Protein AF-A0A821VT80-F1 (afdb_monomer)

Solvent-accessible surface area (backbone atoms only — not comparable to full-atom values): 11832 Å² total; per-residue (Å²): 141,87,89,86,90,89,68,70,68,65,60,53,45,55,54,51,48,53,53,52,52,54,51,51,53,51,50,51,54,52,50,51,53,48,50,54,54,46,58,72,62,64,78,70,85,84,87,88,82,88,84,89,82,83,85,84,89,86,83,91,79,89,83,83,83,90,77,84,83,72,82,78,76,76,91,80,69,84,67,64,62,78,81,56,60,47,79,46,74,45,58,56,22,12,56,86,38,77,30,77,43,71,37,56,33,42,42,80,76,16,55,41,97,79,58,28,30,44,36,29,45,32,69,85,5,19,42,42,57,32,69,56,72,70,67,84,32,21,22,28,4,52,22,37,21,20,33,57,60,79,82,50,83,53,63,82,34,73,39,81,38,33,38,22,27,18,45,95,91,37,56,60,83,41,70,47,72,30,40,36,29,18,52,77,92,50,49,33,31,38,36,40,40,34,93,40,63,35,15,24,76,26,17,73

Mean predicted aligned error: 15.88 Å

Radius of gyration: 24.6 Å; Cα contacts (8 Å, |Δi|>4): 370; chains: 1; bounding box: 58×35×86 Å

Nearest PDB structures (foldseek):
  7p6r-assembly1_A  TM=9.352E-01  e=2.468E-12  Homo sapiens
  7p6r-assembly2_B  TM=9.358E-01  e=8.554E-12  Homo sapiens
  7p6t-assembly1_A  TM=9.399E-01  e=1.031E-11  Homo sapiens
  7pfp-assembly1_C  TM=9.031E-01  e=8.528E-11  Homo sapiens
  7pfp-assembly1_A  TM=9.031E-01  e=8.528E-11  Homo sapiens

Foldseek 3Di:
DDDDDDDPPLVVQVVVLVVVVVVVVVVVVVVVVVVVVVVVVVPDDDDDDDDDDDDDDDDDDDDDDDDDPPPPPPPDDPDQLLVDFAEDEDLLLAQVNQAQALAFQQDPPQDDPVQGTWYAYDDNQATAFACFQRDARGSNFRFEWGWPDDADPDASDKDKTKTATDHPNRRRPDIDIKIWHHHPPGIIIGHGTDPGSRGDGHHD

Structure (mmCIF, N/CA/C/O backbone):
data_AF-A0A821VT80-F1
#
_entry.id   AF-A0A821VT80-F1
#
loop_
_atom_site.group_PDB
_atom_site.id
_atom_site.type_symbol
_atom_site.label_atom_id
_atom_site.label_alt_id
_atom_site.label_comp_id
_atom_site.label_asym_id
_atom_site.label_entity_id
_atom_site.label_seq_id
_atom_site.pdbx_PDB_ins_code
_atom_site.Cartn_x
_atom_site.Cartn_y
_atom_site.Cartn_z
_atom_site.occupancy
_atom_site.B_iso_or_equiv
_atom_site.auth_seq_id
_atom_site.auth_comp_id
_atom_site.auth_asym_id
_atom_site.auth_atom_id
_atom_site.pdbx_PDB_model_num
ATOM 1 N N . MET A 1 1 ? -13.346 9.755 -35.923 1.00 37.97 1 MET A N 1
ATOM 2 C CA . MET A 1 1 ? -11.882 9.930 -35.828 1.00 37.97 1 MET A CA 1
ATOM 3 C C . MET A 1 1 ? -11.593 10.625 -34.507 1.00 37.97 1 MET A C 1
ATOM 5 O O . MET A 1 1 ? -11.896 11.801 -34.390 1.00 37.97 1 MET A O 1
ATOM 9 N N . ALA A 1 2 ? -11.132 9.903 -33.487 1.00 41.16 2 ALA A N 1
ATOM 10 C CA . ALA A 1 2 ? -10.755 10.499 -32.205 1.00 41.16 2 ALA A CA 1
ATOM 11 C C . ALA A 1 2 ? -9.642 9.654 -31.579 1.00 41.16 2 ALA A C 1
ATOM 13 O O . ALA A 1 2 ? -9.908 8.573 -31.064 1.00 41.16 2 ALA A O 1
ATOM 14 N N . SER A 1 3 ? -8.397 10.123 -31.667 1.00 41.91 3 SER A N 1
ATOM 15 C CA . SER A 1 3 ? -7.277 9.546 -30.917 1.00 41.91 3 SER A CA 1
ATOM 16 C C . SER A 1 3 ? -6.076 10.495 -30.887 1.00 41.91 3 SER A C 1
ATOM 18 O O . SER A 1 3 ? -5.070 10.244 -31.541 1.00 41.91 3 SER A O 1
ATOM 20 N N . LEU A 1 4 ? -6.152 11.578 -30.120 1.00 48.09 4 LEU A N 1
ATOM 21 C CA . LEU A 1 4 ? -4.961 12.294 -29.661 1.00 48.09 4 LEU A CA 1
ATOM 22 C C . LEU A 1 4 ? -5.258 12.828 -28.261 1.00 48.09 4 LEU A C 1
ATOM 24 O O . LEU A 1 4 ? -6.169 13.636 -28.130 1.00 48.09 4 LEU A O 1
ATOM 28 N N . LEU A 1 5 ? -4.537 12.300 -27.261 1.00 49.12 5 LEU A N 1
ATOM 29 C CA . LEU A 1 5 ? -4.205 12.859 -25.931 1.00 49.12 5 LEU A CA 1
ATOM 30 C C . LEU A 1 5 ? -4.032 11.717 -24.909 1.00 49.12 5 LEU A C 1
ATOM 32 O O . LEU A 1 5 ? -4.923 11.446 -24.106 1.00 49.12 5 LEU A O 1
ATOM 36 N N . LYS A 1 6 ? -2.884 11.017 -24.931 1.00 48.06 6 LYS A N 1
ATOM 37 C CA . LYS A 1 6 ? -2.429 10.220 -23.771 1.00 48.06 6 LYS A CA 1
ATOM 38 C C . LYS A 1 6 ? -0.924 9.917 -23.795 1.00 48.06 6 LYS A C 1
ATOM 40 O O . LYS A 1 6 ? -0.528 8.755 -23.804 1.00 48.06 6 LYS A O 1
ATOM 45 N N . THR A 1 7 ? -0.070 10.944 -23.808 1.00 43.72 7 THR A N 1
ATOM 46 C CA . THR A 1 7 ? 1.397 10.751 -23.709 1.00 43.72 7 THR A CA 1
ATOM 47 C C . THR A 1 7 ? 2.138 11.699 -22.755 1.00 43.72 7 THR A C 1
ATOM 49 O O . THR A 1 7 ? 3.298 11.428 -22.454 1.00 43.72 7 THR A O 1
ATOM 52 N N . ASP A 1 8 ? 1.502 12.730 -22.188 1.00 47.53 8 ASP A N 1
ATOM 53 C CA . ASP A 1 8 ? 2.237 13.793 -21.471 1.00 47.53 8 ASP A CA 1
ATOM 54 C C . ASP A 1 8 ? 2.625 13.477 -20.009 1.00 47.53 8 ASP A C 1
ATOM 56 O O . ASP A 1 8 ? 3.623 14.000 -19.501 1.00 47.53 8 ASP A O 1
ATOM 60 N N . ASP A 1 9 ? 1.933 12.557 -19.330 1.00 53.59 9 ASP A N 1
ATOM 61 C CA . ASP A 1 9 ? 2.216 12.267 -17.911 1.00 53.59 9 ASP A CA 1
ATOM 62 C C . ASP A 1 9 ? 3.500 11.447 -17.685 1.00 53.59 9 ASP A C 1
ATOM 64 O O . ASP A 1 9 ? 4.222 11.644 -16.701 1.00 53.59 9 ASP A O 1
ATOM 68 N N . LYS A 1 10 ? 3.842 10.542 -18.612 1.00 46.16 10 LYS A N 1
ATOM 69 C CA . LYS A 1 10 ? 5.000 9.639 -18.458 1.00 46.16 10 LYS A CA 1
ATOM 70 C C . LYS A 1 10 ? 6.336 10.376 -18.583 1.00 46.16 10 LYS A C 1
ATOM 72 O O . LYS A 1 10 ? 7.256 10.130 -17.799 1.00 46.16 10 LYS A O 1
ATOM 77 N N . GLN A 1 11 ? 6.428 11.308 -19.534 1.00 41.06 11 GLN A N 1
ATOM 78 C CA . GLN A 1 11 ? 7.634 12.105 -19.780 1.00 41.06 11 GLN A CA 1
ATOM 79 C C . GLN A 1 11 ? 7.882 13.097 -18.630 1.00 41.06 11 GLN A C 1
ATOM 81 O O . GLN A 1 11 ? 9.011 13.255 -18.161 1.00 41.06 11 GLN A O 1
ATOM 86 N N . THR A 1 12 ? 6.809 13.699 -18.110 1.00 43.12 12 THR A N 1
ATOM 87 C CA . THR A 1 12 ? 6.862 14.678 -17.018 1.00 43.12 12 THR A CA 1
ATOM 88 C C . THR A 1 12 ? 7.304 14.042 -15.693 1.00 43.12 12 THR A C 1
ATOM 90 O O . THR A 1 12 ? 8.091 14.644 -14.959 1.00 43.12 12 THR A O 1
ATOM 93 N N . CYS A 1 13 ? 6.892 12.799 -15.402 1.00 49.78 13 CYS A N 1
ATOM 94 C CA . CYS A 1 13 ? 7.301 12.078 -14.188 1.00 49.78 13 CYS A CA 1
ATOM 95 C C . CYS A 1 13 ? 8.794 11.689 -14.203 1.00 49.78 13 CYS A C 1
ATOM 97 O O . CYS A 1 13 ? 9.490 11.866 -13.202 1.00 49.78 13 CYS A O 1
ATOM 99 N N . SER A 1 14 ? 9.318 11.225 -15.344 1.00 45.84 14 SER A N 1
ATOM 100 C CA . SER A 1 14 ? 10.735 10.846 -15.503 1.00 45.84 14 SER A CA 1
ATOM 101 C C . SER A 1 14 ? 11.681 12.039 -15.309 1.00 45.84 14 SER A C 1
ATOM 103 O O . SER A 1 14 ? 12.635 11.964 -14.530 1.00 45.84 14 SER A O 1
ATOM 105 N N . THR A 1 15 ? 11.384 13.174 -15.945 1.00 51.50 15 THR A N 1
ATOM 106 C CA . THR A 1 15 ? 12.222 14.378 -15.858 1.00 51.50 15 THR A CA 1
ATOM 107 C C . THR A 1 15 ? 12.154 15.015 -14.470 1.00 51.50 15 THR A C 1
ATOM 109 O O . THR A 1 15 ? 13.192 15.348 -13.899 1.00 51.50 15 THR A O 1
ATOM 112 N N . ARG A 1 16 ? 10.961 15.095 -13.858 1.00 58.47 16 ARG A N 1
ATOM 113 C CA . ARG A 1 16 ? 10.813 15.586 -12.477 1.00 58.47 16 ARG A CA 1
ATOM 114 C C . ARG A 1 16 ? 11.481 14.662 -11.461 1.00 58.47 16 ARG A C 1
ATOM 116 O O . ARG A 1 16 ? 12.115 15.158 -10.539 1.00 58.47 16 ARG A O 1
ATOM 123 N N . SER A 1 17 ? 11.411 13.340 -11.639 1.00 64.81 17 SER A N 1
ATOM 124 C CA . SER A 1 17 ? 12.082 12.394 -10.740 1.00 64.81 17 SER A CA 1
ATOM 125 C C . SER A 1 17 ? 13.599 12.550 -10.776 1.00 64.81 17 SER A C 1
ATOM 127 O O . SER A 1 17 ? 14.212 12.557 -9.717 1.00 64.81 17 SER A O 1
ATOM 129 N N . LYS A 1 18 ? 14.207 12.696 -11.961 1.00 67.44 18 LYS A N 1
ATOM 130 C CA . LYS A 1 18 ? 15.662 12.880 -12.083 1.00 67.44 18 LYS A CA 1
ATOM 131 C C . LYS A 1 18 ? 16.121 14.182 -11.426 1.00 67.44 18 LYS A C 1
ATOM 133 O O . LYS A 1 18 ? 17.067 14.158 -10.651 1.00 67.44 18 LYS A O 1
ATOM 138 N N . ILE A 1 19 ? 15.404 15.281 -11.665 1.00 73.12 19 ILE A N 1
ATOM 139 C CA . ILE A 1 19 ? 15.701 16.589 -11.063 1.00 73.12 19 ILE A CA 1
ATOM 140 C C . ILE A 1 19 ? 15.578 16.528 -9.534 1.00 73.12 19 ILE A C 1
ATOM 142 O O . ILE A 1 19 ? 16.482 16.968 -8.829 1.00 73.12 19 ILE A O 1
ATOM 146 N N . VAL A 1 20 ? 14.505 15.926 -9.010 1.00 73.75 20 VAL A N 1
ATOM 147 C CA . VAL A 1 20 ? 14.295 15.779 -7.560 1.00 73.75 20 VAL A CA 1
ATOM 148 C C . VAL A 1 20 ? 15.381 14.904 -6.930 1.00 73.75 20 VAL A C 1
ATOM 150 O O . VAL A 1 20 ? 15.917 15.268 -5.889 1.00 73.75 20 VAL A O 1
ATOM 153 N N . THR A 1 21 ? 15.772 13.798 -7.569 1.00 75.75 21 THR A N 1
ATOM 154 C CA . THR A 1 21 ? 16.858 12.943 -7.069 1.00 75.75 21 THR A CA 1
ATOM 155 C C . THR A 1 21 ? 18.201 13.678 -7.056 1.00 75.75 21 THR A C 1
ATOM 157 O O . THR A 1 21 ? 18.912 13.606 -6.057 1.00 75.75 21 THR A O 1
ATOM 160 N N . THR A 1 22 ? 18.541 14.440 -8.101 1.00 80.00 22 THR A N 1
ATOM 161 C CA . THR A 1 22 ? 19.783 15.232 -8.131 1.00 80.00 22 THR A CA 1
ATOM 162 C C . THR A 1 22 ? 19.788 16.335 -7.069 1.00 80.00 22 THR A C 1
ATOM 164 O O . THR A 1 22 ? 20.802 16.527 -6.403 1.00 80.00 22 THR A O 1
ATOM 167 N N . ILE A 1 23 ? 18.660 17.019 -6.852 1.00 85.81 23 ILE A N 1
ATOM 168 C CA . ILE A 1 23 ? 18.534 18.050 -5.811 1.00 85.81 23 ILE A CA 1
ATOM 169 C C . ILE A 1 23 ? 18.674 17.437 -4.410 1.00 85.81 23 ILE A C 1
ATOM 171 O O . ILE A 1 23 ? 19.401 17.981 -3.584 1.00 85.81 23 ILE A O 1
ATOM 175 N N . ILE A 1 24 ? 18.046 16.286 -4.144 1.00 81.75 24 ILE A N 1
ATOM 176 C CA . ILE A 1 24 ? 18.162 15.588 -2.852 1.00 81.75 24 ILE A CA 1
ATOM 177 C C . ILE A 1 24 ? 19.612 15.166 -2.584 1.00 81.75 24 ILE A C 1
ATOM 179 O O . ILE A 1 24 ? 20.108 15.379 -1.481 1.00 81.75 24 ILE A O 1
ATOM 183 N N . ILE A 1 25 ? 20.315 14.626 -3.587 1.00 83.62 25 ILE A N 1
ATOM 184 C CA . ILE A 1 25 ? 21.732 14.251 -3.458 1.00 83.62 25 ILE A CA 1
ATOM 185 C C . ILE A 1 25 ? 22.591 15.480 -3.125 1.00 83.62 25 ILE A C 1
ATOM 187 O O . ILE A 1 25 ? 23.414 15.415 -2.215 1.00 83.62 25 ILE A O 1
ATOM 191 N N . MET A 1 26 ? 22.367 16.614 -3.797 1.00 85.69 26 MET A N 1
ATOM 192 C CA . MET A 1 26 ? 23.084 17.860 -3.501 1.00 85.69 26 MET A CA 1
ATOM 193 C C . MET A 1 26 ? 22.800 18.374 -2.084 1.00 85.69 26 MET A C 1
ATOM 195 O O . MET A 1 26 ? 23.728 18.775 -1.386 1.00 85.69 26 MET A O 1
ATOM 199 N N . ILE A 1 27 ? 21.547 18.313 -1.622 1.00 88.00 27 ILE A N 1
ATOM 200 C CA . ILE A 1 27 ? 21.179 18.711 -0.255 1.00 88.00 27 ILE A CA 1
ATOM 201 C C . ILE A 1 27 ? 21.852 17.800 0.778 1.00 88.00 27 ILE A C 1
ATOM 203 O O . ILE A 1 27 ? 22.377 18.309 1.760 1.00 88.00 27 ILE A O 1
ATOM 207 N N . ILE A 1 28 ? 21.898 16.482 0.552 1.00 84.62 28 ILE A N 1
ATOM 208 C CA . ILE A 1 28 ? 22.577 15.533 1.452 1.00 84.62 28 ILE A CA 1
ATOM 209 C C . ILE A 1 28 ? 24.080 15.830 1.529 1.00 84.62 28 ILE A C 1
ATOM 211 O O . ILE A 1 28 ? 24.648 15.831 2.616 1.00 84.62 28 ILE A O 1
ATOM 215 N N . ILE A 1 29 ? 24.732 16.128 0.402 1.00 85.81 29 ILE A N 1
ATOM 216 C CA . ILE A 1 29 ? 26.160 16.484 0.388 1.00 85.81 29 ILE A CA 1
ATOM 217 C C . ILE A 1 29 ? 26.407 17.768 1.196 1.00 85.81 29 ILE A C 1
ATOM 219 O O . ILE A 1 29 ? 27.339 17.824 1.998 1.00 85.81 29 ILE A O 1
ATOM 223 N N . VAL A 1 30 ? 25.549 18.781 1.034 1.00 87.19 30 VAL A N 1
ATOM 224 C CA . VAL A 1 30 ? 25.652 20.052 1.766 1.00 87.19 30 VAL A CA 1
ATOM 225 C C . VAL A 1 30 ? 25.389 19.862 3.264 1.00 87.19 30 VAL A C 1
ATOM 227 O O . VAL A 1 30 ? 26.138 20.391 4.083 1.00 87.19 30 VAL A O 1
ATOM 230 N N . THR A 1 31 ? 24.379 19.082 3.659 1.00 86.06 31 THR A N 1
ATOM 231 C CA . THR A 1 31 ? 24.076 18.846 5.080 1.00 86.06 31 THR A CA 1
ATOM 232 C C . THR A 1 31 ? 25.138 17.994 5.761 1.00 86.06 31 THR A C 1
ATOM 234 O O . THR A 1 31 ? 25.525 18.310 6.883 1.00 86.06 31 THR A O 1
ATOM 237 N N . VAL A 1 32 ? 25.680 16.975 5.088 1.00 82.56 32 VAL A N 1
ATOM 238 C CA . VAL A 1 32 ? 26.805 16.179 5.599 1.00 82.56 32 VAL A CA 1
ATOM 239 C C . VAL A 1 32 ? 28.042 17.058 5.797 1.00 82.56 32 VAL A C 1
ATOM 241 O O . VAL A 1 32 ? 28.670 16.978 6.850 1.00 82.56 32 VAL A O 1
ATOM 244 N N . ALA A 1 33 ? 28.358 17.956 4.857 1.00 78.56 33 ALA A N 1
ATOM 245 C CA . ALA A 1 33 ? 29.467 18.902 5.005 1.00 78.56 33 ALA A CA 1
ATOM 246 C C . ALA A 1 33 ? 29.274 19.861 6.198 1.00 78.56 33 ALA A C 1
ATOM 248 O O . ALA A 1 33 ? 30.217 20.104 6.952 1.00 78.56 33 ALA A O 1
ATOM 249 N N . ILE A 1 34 ? 28.049 20.358 6.415 1.00 82.50 34 ILE A N 1
ATOM 250 C CA . ILE A 1 34 ? 27.710 21.205 7.570 1.00 82.50 34 ILE A CA 1
ATOM 251 C C . ILE A 1 34 ? 27.841 20.419 8.880 1.00 82.50 34 ILE A C 1
ATOM 253 O O . ILE A 1 34 ? 28.455 20.913 9.821 1.00 82.50 34 ILE A O 1
ATOM 257 N N . VAL A 1 35 ? 27.321 19.189 8.951 1.00 78.62 35 VAL A N 1
ATOM 258 C CA . VAL A 1 35 ? 27.411 18.341 10.153 1.00 78.62 35 VAL A CA 1
ATOM 259 C C . VAL A 1 35 ? 28.866 18.009 10.481 1.00 78.62 35 VAL A C 1
ATOM 261 O O . VAL A 1 35 ? 29.259 18.125 11.638 1.00 78.62 35 VAL A O 1
ATOM 264 N N . ILE A 1 36 ? 29.693 17.680 9.482 1.00 73.00 36 ILE A N 1
ATOM 265 C CA . ILE A 1 36 ? 31.136 17.470 9.676 1.00 73.00 36 ILE A CA 1
ATOM 266 C C . ILE A 1 36 ? 31.792 18.749 10.225 1.00 73.00 36 ILE A C 1
ATOM 268 O O . ILE A 1 36 ? 32.554 18.676 11.188 1.00 73.00 36 ILE A O 1
ATOM 272 N N . GLY A 1 37 ? 31.446 19.924 9.686 1.00 65.88 37 GLY A N 1
ATOM 273 C CA . GLY A 1 37 ? 31.918 21.216 10.199 1.00 65.88 37 GLY A CA 1
ATOM 274 C C . GLY A 1 37 ? 31.503 21.493 11.651 1.00 65.88 37 GLY A C 1
ATOM 275 O O . GLY A 1 37 ? 32.310 21.977 12.444 1.00 65.88 37 GLY A O 1
ATOM 276 N N . VAL A 1 38 ? 30.277 21.126 12.032 1.00 67.75 38 VAL A N 1
ATOM 277 C CA . VAL A 1 38 ? 29.768 21.265 13.407 1.00 67.75 38 VAL A CA 1
ATOM 278 C C . VAL A 1 38 ? 30.462 20.286 14.362 1.00 67.75 38 VAL A C 1
ATOM 280 O O . VAL A 1 38 ? 30.855 20.691 15.452 1.00 67.75 38 VAL A O 1
ATOM 283 N N . VAL A 1 39 ? 30.697 19.030 13.966 1.00 62.19 39 VAL A N 1
ATOM 284 C CA . VAL A 1 39 ? 31.383 18.023 14.804 1.00 62.19 39 VAL A CA 1
ATOM 285 C C . VAL A 1 39 ? 32.825 18.439 15.124 1.00 62.19 39 VAL A C 1
ATOM 287 O O . VAL A 1 39 ? 33.264 18.304 16.268 1.00 62.19 39 VAL A O 1
ATOM 290 N N . VAL A 1 40 ? 33.543 19.025 14.157 1.00 60.66 40 VAL A N 1
ATOM 291 C CA . VAL A 1 40 ? 34.886 19.591 14.392 1.00 60.66 40 VAL A CA 1
ATOM 292 C C . VAL A 1 40 ? 34.828 20.791 15.356 1.00 60.66 40 VAL A C 1
ATOM 294 O O . VAL A 1 40 ? 35.745 20.981 16.156 1.00 60.66 40 VAL A O 1
ATOM 297 N N . GLY A 1 41 ? 33.739 21.568 15.343 1.00 53.34 41 GLY A N 1
ATOM 298 C CA . GLY A 1 41 ? 33.534 22.728 16.221 1.00 53.34 41 GLY A CA 1
ATOM 299 C C . GLY A 1 41 ? 33.078 22.410 17.656 1.00 53.34 41 GLY A C 1
ATOM 300 O O . GLY A 1 41 ? 33.426 23.145 18.577 1.00 53.34 41 GLY A O 1
ATOM 301 N N . VAL A 1 42 ? 32.344 21.315 17.881 1.00 55.72 42 VAL A N 1
ATOM 302 C CA . VAL A 1 42 ? 31.733 20.974 19.189 1.00 55.72 42 VAL A CA 1
ATOM 303 C C . VAL A 1 42 ? 32.731 20.377 20.199 1.00 55.72 42 VAL A C 1
ATOM 305 O O . VAL A 1 42 ? 32.448 20.311 21.392 1.00 55.72 42 VAL A O 1
ATOM 308 N N . SER A 1 43 ? 33.948 20.015 19.781 1.00 51.12 43 SER A N 1
ATOM 309 C CA . SER A 1 43 ? 34.935 19.357 20.662 1.00 51.12 43 SER A CA 1
ATOM 310 C C . SER A 1 43 ? 35.565 20.264 21.736 1.00 51.12 43 SER A C 1
ATOM 312 O O . SER A 1 43 ? 36.389 19.798 22.523 1.00 51.12 43 SER A O 1
ATOM 314 N N . LYS A 1 44 ? 35.207 21.555 21.811 1.00 52.72 44 LYS A N 1
ATOM 315 C CA . LYS A 1 44 ? 35.696 22.464 22.857 1.00 52.72 44 LYS A CA 1
ATOM 316 C C . LYS A 1 44 ? 34.575 22.866 23.822 1.00 52.72 44 LYS A C 1
ATOM 318 O O . LYS A 1 44 ? 33.820 23.795 23.562 1.00 52.72 44 LYS A O 1
ATOM 323 N N . THR A 1 45 ? 34.634 22.267 25.015 1.00 47.31 45 THR A N 1
ATOM 324 C CA . THR A 1 45 ? 34.083 22.744 26.305 1.00 47.31 45 THR A CA 1
ATOM 325 C C . THR A 1 45 ? 32.619 2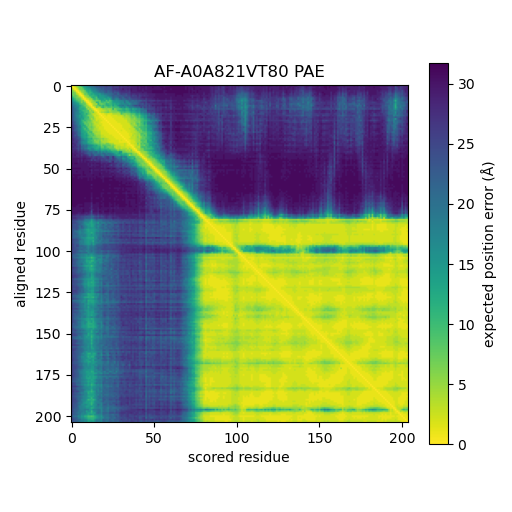2.403 26.629 1.00 47.31 45 THR A C 1
ATOM 327 O O . THR A 1 45 ? 31.712 23.168 26.325 1.00 47.31 45 THR A O 1
ATOM 330 N N . GLN A 1 46 ? 32.399 21.340 27.416 1.00 46.91 46 GLN A N 1
ATOM 331 C CA . GLN A 1 46 ? 31.381 21.364 28.477 1.00 46.91 46 GLN A CA 1
ATOM 332 C C . GLN A 1 46 ? 31.700 20.338 29.581 1.00 46.91 46 GLN A C 1
ATOM 334 O O . GLN A 1 46 ? 31.709 19.131 29.356 1.00 46.91 46 GLN A O 1
ATOM 339 N N . LYS A 1 47 ? 32.004 20.839 30.785 1.00 48.84 47 LYS A N 1
ATOM 340 C CA . LYS A 1 47 ? 32.155 20.063 32.025 1.00 48.84 47 LYS A CA 1
ATOM 341 C C . LYS A 1 47 ? 30.758 19.909 32.637 1.00 48.84 47 LYS A C 1
ATOM 343 O O . LYS A 1 47 ? 30.096 20.912 32.880 1.00 48.84 47 LYS A O 1
ATOM 348 N N . SER A 1 48 ? 30.312 18.671 32.830 1.00 37.53 48 SER A N 1
ATOM 349 C CA . SER A 1 48 ? 28.968 18.331 33.316 1.00 37.53 48 SER A CA 1
ATOM 350 C C . SER A 1 48 ? 28.823 18.598 34.823 1.00 37.53 48 SER A C 1
ATOM 352 O O . SER A 1 48 ? 29.703 18.224 35.599 1.00 37.53 48 SER A O 1
ATOM 354 N N . ILE A 1 49 ? 27.718 19.234 35.226 1.00 49.88 49 ILE A N 1
ATOM 355 C CA . ILE A 1 49 ? 27.236 19.314 36.612 1.00 49.88 49 ILE A CA 1
ATOM 356 C C . ILE A 1 49 ? 25.881 18.597 36.616 1.00 49.88 49 ILE A C 1
ATOM 358 O O . ILE A 1 49 ? 24.966 19.012 35.909 1.00 49.88 49 ILE A O 1
ATOM 362 N N . VAL A 1 50 ? 25.783 17.493 37.357 1.00 46.00 50 VAL A N 1
ATOM 363 C CA . VAL A 1 50 ? 24.552 16.716 37.558 1.00 46.00 50 VAL A CA 1
ATOM 364 C C . VAL A 1 50 ? 24.082 16.977 38.985 1.00 46.00 50 VAL A C 1
ATOM 366 O O . VAL A 1 50 ? 24.811 16.674 39.927 1.00 46.00 50 VAL A O 1
ATOM 369 N N . GLU A 1 51 ? 22.875 17.519 39.143 1.00 52.75 51 GLU A N 1
ATOM 370 C CA . GLU A 1 51 ? 22.174 17.591 40.427 1.00 52.75 51 GLU A CA 1
ATOM 371 C C . GLU A 1 51 ? 21.050 16.548 40.465 1.00 52.75 51 GLU A C 1
ATOM 373 O O . GLU A 1 51 ? 20.198 16.477 39.580 1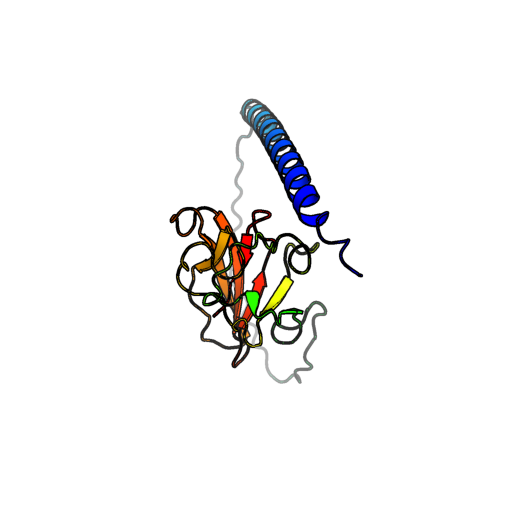.00 52.75 51 GLU A O 1
ATOM 378 N N . THR A 1 52 ? 21.076 15.724 41.511 1.00 36.50 52 THR A N 1
ATOM 379 C CA . THR A 1 52 ? 20.106 14.668 41.812 1.00 36.50 52 THR A CA 1
ATOM 380 C C . THR A 1 52 ? 18.935 15.258 42.593 1.00 36.50 52 THR A C 1
ATOM 382 O O . THR A 1 52 ? 19.139 15.783 43.685 1.00 36.50 52 THR A O 1
ATOM 385 N N . THR A 1 53 ? 17.703 15.134 42.090 1.00 39.31 53 THR A N 1
ATOM 386 C CA . THR A 1 53 ? 16.485 15.457 42.854 1.00 39.31 53 THR A CA 1
ATOM 387 C C . THR A 1 53 ? 15.669 14.198 43.143 1.00 39.31 53 THR A C 1
ATOM 389 O O . THR A 1 53 ? 15.195 13.501 42.248 1.00 39.31 53 THR A O 1
ATOM 392 N N . THR A 1 54 ? 15.544 13.906 44.435 1.00 36.78 54 THR A N 1
ATOM 393 C CA . THR A 1 54 ? 14.814 12.791 45.047 1.00 36.78 54 THR A CA 1
ATOM 394 C C . THR A 1 54 ? 13.306 13.053 45.011 1.00 36.78 54 THR A C 1
ATOM 396 O O . THR A 1 54 ? 12.858 14.108 45.455 1.00 36.78 54 THR A O 1
ATOM 399 N N . ILE A 1 55 ? 12.506 12.099 44.524 1.00 50.94 55 ILE A N 1
ATOM 400 C CA . ILE A 1 55 ? 11.036 12.175 44.583 1.00 50.94 55 ILE A CA 1
ATOM 401 C C . ILE A 1 55 ? 10.566 11.448 45.850 1.00 50.94 55 ILE A C 1
ATOM 403 O O . ILE A 1 55 ? 10.753 10.239 45.980 1.00 50.94 55 ILE A O 1
ATOM 407 N N . ASN A 1 56 ? 9.959 12.191 46.780 1.00 53.09 56 ASN A N 1
ATOM 408 C CA . ASN A 1 56 ? 9.392 11.659 48.020 1.00 53.09 56 ASN A CA 1
ATOM 409 C C . ASN A 1 56 ? 7.949 11.178 47.804 1.00 53.09 56 ASN A C 1
ATOM 411 O O . ASN A 1 56 ? 7.104 11.885 47.259 1.00 53.09 56 ASN A O 1
ATOM 415 N N . ASN A 1 57 ? 7.690 9.961 48.273 1.00 51.16 57 ASN A N 1
ATOM 416 C CA . ASN A 1 57 ? 6.412 9.265 48.267 1.00 51.16 57 ASN A CA 1
ATOM 417 C C . ASN A 1 57 ? 5.604 9.634 49.522 1.00 51.16 57 ASN A C 1
ATOM 419 O O . ASN A 1 57 ? 6.069 9.312 50.612 1.00 51.16 57 ASN A O 1
ATOM 423 N N . GLN A 1 58 ? 4.431 10.269 49.376 1.00 44.44 58 GLN A N 1
ATOM 424 C CA . GLN A 1 58 ? 3.272 10.154 50.284 1.00 44.44 58 GLN A CA 1
ATOM 425 C C . GLN A 1 58 ? 2.131 11.098 49.862 1.00 44.44 58 GLN A C 1
ATOM 427 O O . GLN A 1 58 ? 2.295 12.311 49.850 1.00 44.44 58 GLN A O 1
ATOM 432 N N . THR A 1 59 ? 0.955 10.542 49.555 1.00 37.75 59 THR A N 1
ATOM 433 C CA . THR A 1 59 ? -0.351 10.923 50.141 1.00 37.75 59 THR A CA 1
ATOM 434 C C . THR A 1 59 ? -1.446 10.025 49.556 1.00 37.75 59 THR A C 1
ATOM 436 O O . THR A 1 59 ? -1.702 10.009 48.356 1.00 37.75 59 THR A O 1
ATOM 439 N N . SER A 1 60 ? -2.090 9.233 50.414 1.00 44.94 60 SER A N 1
ATOM 440 C CA . SER A 1 60 ? -3.279 8.446 50.085 1.00 44.94 60 SER A CA 1
ATOM 441 C C . SER A 1 60 ? -4.513 9.347 50.100 1.00 44.94 60 SER A C 1
ATOM 443 O O . SER A 1 60 ? -4.850 9.889 51.152 1.00 44.94 60 SER A O 1
ATOM 445 N N . PHE A 1 61 ? -5.209 9.468 48.970 1.00 50.19 61 PHE A N 1
ATOM 446 C CA . PHE A 1 61 ? -6.524 10.106 48.894 1.00 50.19 61 PHE A CA 1
ATOM 447 C C . PHE A 1 61 ? -7.574 9.060 48.521 1.00 50.19 61 PHE A C 1
ATOM 449 O O . PHE A 1 61 ? -7.544 8.473 47.443 1.00 50.19 61 PHE A O 1
ATOM 456 N N . SER A 1 62 ? -8.507 8.824 49.438 1.00 45.09 62 SER A N 1
ATOM 457 C CA . SER A 1 62 ? -9.728 8.058 49.210 1.00 45.09 62 SER A CA 1
ATOM 458 C C . SER A 1 62 ? -10.753 8.958 48.519 1.00 45.09 62 SER A C 1
ATOM 460 O O . SER A 1 62 ? -11.251 9.900 49.136 1.00 45.09 62 SER A O 1
ATOM 462 N N . VAL A 1 63 ? -11.073 8.691 47.254 1.00 48.12 63 VAL A N 1
ATOM 463 C CA . VAL A 1 63 ? -12.137 9.409 46.539 1.00 48.12 63 VAL A CA 1
ATOM 464 C C . VAL A 1 63 ? -13.365 8.509 46.454 1.00 48.12 63 VAL A C 1
ATOM 466 O O . VAL A 1 63 ? -13.335 7.469 45.799 1.00 48.12 63 VAL A O 1
ATOM 469 N N . SER A 1 64 ? -14.442 8.918 47.124 1.00 49.03 64 SER A N 1
ATOM 470 C CA . SER A 1 64 ? -15.746 8.258 47.063 1.00 49.03 64 SER A CA 1
ATOM 471 C C . SER A 1 64 ? -16.674 8.945 46.056 1.00 49.03 64 SER A C 1
ATOM 473 O O . SER A 1 64 ? -16.937 10.139 46.149 1.00 49.03 64 SER A O 1
ATOM 475 N N . THR A 1 65 ? -17.218 8.105 45.170 1.00 46.78 65 THR A N 1
ATOM 476 C CA . THR A 1 65 ? -18.557 8.129 44.542 1.00 46.78 65 THR A CA 1
ATOM 477 C C . THR A 1 65 ? -18.972 9.210 43.524 1.00 46.78 65 THR A C 1
ATOM 479 O O . THR A 1 65 ? -19.127 10.386 43.831 1.00 46.78 65 THR A O 1
ATOM 482 N N . THR A 1 66 ? -19.353 8.671 42.351 1.00 50.00 66 THR A N 1
ATOM 483 C CA . THR A 1 66 ? -20.401 9.070 41.380 1.00 50.00 66 THR A CA 1
ATOM 484 C C . THR A 1 66 ? -20.276 10.393 40.626 1.00 50.00 66 THR A C 1
ATOM 486 O O . THR A 1 66 ? -20.761 11.430 41.067 1.00 50.00 66 THR A O 1
ATOM 489 N N . THR A 1 67 ? -19.805 10.302 39.378 1.00 43.78 67 THR A N 1
ATOM 490 C CA . THR A 1 67 ? -20.065 11.290 38.323 1.00 43.78 67 THR A CA 1
ATOM 491 C C . THR A 1 67 ? -20.533 10.593 37.043 1.00 43.78 67 THR A C 1
ATOM 493 O O . THR A 1 67 ? -19.967 9.592 36.604 1.00 43.78 67 THR A O 1
ATOM 496 N N . LEU A 1 68 ? -21.617 11.115 36.462 1.00 52.41 68 LEU A N 1
ATOM 497 C CA . LEU A 1 68 ? -22.098 10.773 35.125 1.00 52.41 68 LEU A CA 1
ATOM 498 C C . LEU A 1 68 ? -20.975 11.050 34.119 1.00 52.41 68 LEU A C 1
ATOM 500 O O . LEU A 1 68 ? -20.507 12.183 34.009 1.00 52.41 68 LEU A O 1
ATOM 504 N N . VAL A 1 69 ? -20.547 10.028 33.380 1.00 52.16 69 VAL A N 1
ATOM 505 C CA . VAL A 1 69 ? -19.594 10.185 32.276 1.00 52.16 69 VAL A CA 1
ATOM 506 C C . VAL A 1 69 ? -20.288 10.861 31.095 1.00 52.16 69 VAL A C 1
ATOM 508 O O . VAL A 1 69 ? -20.764 10.214 30.169 1.00 52.16 69 VAL A O 1
ATOM 511 N N . SER A 1 70 ? -20.337 12.191 31.105 1.00 54.22 70 SER A N 1
ATOM 512 C CA . SER A 1 70 ? -20.414 12.949 29.861 1.00 54.22 70 SER A CA 1
ATOM 513 C C . SER A 1 70 ? -19.077 12.768 29.145 1.00 54.22 70 SER A C 1
ATOM 515 O O . SER A 1 70 ? -18.041 13.206 29.647 1.00 54.22 70 SER A O 1
ATOM 517 N N . SER A 1 71 ? -19.083 12.077 28.006 1.00 59.50 71 SER A N 1
ATOM 518 C CA . SER A 1 71 ? -17.903 11.887 27.166 1.00 59.50 71 SER A CA 1
ATOM 519 C C . SER A 1 71 ? -17.346 13.246 26.743 1.00 59.50 71 SER A C 1
ATOM 521 O O . SER A 1 71 ? -17.895 13.904 25.859 1.00 59.50 71 SER A O 1
ATOM 523 N N . ILE A 1 72 ? -16.258 13.670 27.382 1.00 49.44 72 ILE A N 1
ATOM 524 C CA . ILE A 1 72 ? -15.471 14.824 26.958 1.00 49.44 72 ILE A CA 1
ATOM 525 C C . ILE A 1 72 ? -14.836 14.442 25.619 1.00 49.44 72 ILE A C 1
ATOM 527 O O . ILE A 1 72 ? -13.848 13.711 25.570 1.00 49.44 72 ILE A O 1
ATOM 531 N N . SER A 1 73 ? -15.424 14.899 24.514 1.00 57.34 73 SER A N 1
ATOM 532 C CA . SER A 1 73 ? -14.775 14.844 23.210 1.00 57.34 73 SER A CA 1
ATOM 533 C C . SER A 1 73 ? -13.658 15.881 23.207 1.00 57.34 73 SER A C 1
ATOM 535 O O . SER A 1 73 ? -13.890 17.062 22.940 1.00 57.34 73 SER A O 1
ATOM 537 N N . ILE A 1 74 ? -12.441 15.443 23.527 1.00 53.69 74 ILE A N 1
ATOM 538 C CA . ILE A 1 74 ? -11.238 16.209 23.213 1.00 53.69 74 ILE A CA 1
ATOM 539 C C . ILE A 1 74 ? -11.226 16.340 21.688 1.00 53.69 74 ILE A C 1
ATOM 541 O O . ILE A 1 74 ? -11.041 15.361 20.963 1.00 53.69 74 ILE A O 1
ATOM 545 N N . GLY A 1 75 ? -11.523 17.545 21.206 1.00 57.66 75 GLY A N 1
ATOM 546 C CA . GLY A 1 75 ? -11.519 17.879 19.793 1.00 57.66 75 GLY A CA 1
ATOM 547 C C . GLY A 1 75 ? -10.109 17.781 19.230 1.00 57.66 75 GLY A C 1
ATOM 548 O O . GLY A 1 75 ? -9.368 18.753 19.276 1.00 57.66 75 GLY A O 1
ATOM 549 N N . ASN A 1 76 ? -9.758 16.600 18.725 1.00 56.62 76 ASN A N 1
ATOM 550 C CA . ASN A 1 76 ? -8.910 16.390 17.554 1.00 56.62 76 ASN A CA 1
ATOM 551 C C . ASN A 1 76 ? -8.964 14.902 17.167 1.00 56.62 76 ASN A C 1
ATOM 553 O O . ASN A 1 76 ? -8.079 14.125 17.514 1.00 56.62 76 ASN A O 1
ATOM 557 N N . GLN A 1 77 ? -10.042 14.473 16.516 1.00 43.91 77 GLN A N 1
ATOM 558 C CA . GLN A 1 77 ? -10.142 13.113 15.992 1.00 43.91 77 GLN A CA 1
ATOM 559 C C . GLN A 1 77 ? -10.622 13.201 14.550 1.00 43.91 77 GLN A C 1
ATOM 561 O O . GLN A 1 77 ? -11.819 13.301 14.281 1.00 43.91 77 GLN A O 1
ATOM 566 N N . SER A 1 78 ? -9.683 13.137 13.603 1.00 54.56 78 SER A N 1
ATOM 567 C CA . SER A 1 78 ? -10.003 12.475 12.343 1.00 54.56 78 SER A CA 1
ATOM 568 C C . SER A 1 78 ? -10.524 11.096 12.740 1.00 54.56 78 SER A C 1
ATOM 570 O O . SER A 1 78 ? -9.782 10.342 13.371 1.00 54.56 78 SER A O 1
ATOM 572 N N . GLY A 1 79 ? -11.803 10.808 12.490 1.00 58.41 79 GLY A N 1
ATOM 573 C CA . GLY A 1 79 ? -12.399 9.520 12.852 1.00 58.41 79 GLY A CA 1
ATOM 574 C C . GLY A 1 79 ? -11.538 8.340 12.375 1.00 58.41 79 GLY A C 1
ATOM 575 O O . GLY A 1 79 ? -10.698 8.518 11.487 1.00 58.41 79 GLY A O 1
ATOM 576 N N . PRO A 1 80 ? -11.711 7.137 12.955 1.00 72.06 80 PRO A N 1
ATOM 577 C CA . PRO A 1 80 ? -10.896 5.985 12.589 1.00 72.06 80 PRO A CA 1
ATOM 578 C C . PRO A 1 80 ? -10.925 5.804 11.065 1.00 72.06 80 PRO A C 1
ATOM 580 O O . PRO A 1 80 ? -11.981 5.980 10.454 1.00 72.06 80 PRO A O 1
ATOM 583 N N . PRO A 1 81 ? -9.809 5.427 10.422 1.00 82.56 81 PRO A N 1
ATOM 584 C CA . PRO A 1 81 ? -9.727 5.323 8.966 1.00 82.56 81 PRO A CA 1
ATOM 585 C C . PRO A 1 81 ? -10.688 4.288 8.367 1.00 82.56 81 PRO A C 1
ATOM 587 O O . PRO A 1 81 ? -10.756 4.160 7.157 1.00 82.56 81 PRO A O 1
ATOM 590 N N . CYS A 1 82 ? -11.468 3.577 9.184 1.00 94.31 82 CYS A N 1
ATOM 591 C CA . CYS A 1 82 ? -12.598 2.752 8.771 1.00 94.31 82 CYS A CA 1
ATOM 592 C C . CYS A 1 82 ? -13.866 3.530 8.386 1.00 94.31 82 CYS A C 1
ATOM 594 O O . CYS A 1 82 ? -14.775 2.928 7.819 1.00 94.31 82 CYS A O 1
ATOM 596 N N . SER A 1 83 ? -13.953 4.832 8.676 1.00 91.62 83 SER A N 1
ATOM 597 C CA . SER A 1 83 ? -15.096 5.684 8.308 1.00 91.62 83 SER A CA 1
ATOM 598 C C . SER A 1 83 ? -14.749 6.806 7.326 1.00 91.62 83 SER A C 1
ATOM 600 O O . SER A 1 83 ? -15.658 7.416 6.768 1.00 91.62 83 SER A O 1
ATOM 602 N N . SER A 1 84 ? -13.461 7.063 7.076 1.00 92.75 84 SER A N 1
ATOM 603 C CA . SER A 1 84 ? -12.997 8.078 6.125 1.00 92.75 84 SER A CA 1
ATOM 604 C C . SER A 1 84 ? -11.771 7.583 5.357 1.00 92.75 84 SER A C 1
ATOM 606 O O . SER A 1 84 ? -10.670 7.497 5.901 1.00 92.75 84 SER A O 1
ATOM 608 N N . TYR A 1 85 ? -11.977 7.222 4.090 1.00 95.56 85 TYR A N 1
ATOM 609 C CA . TYR A 1 85 ? -10.951 6.711 3.181 1.00 95.56 85 TYR A CA 1
ATOM 610 C C . TYR A 1 85 ? -11.330 6.980 1.723 1.00 95.56 85 TYR A C 1
ATOM 612 O O . TYR A 1 85 ? -12.498 7.165 1.387 1.00 95.56 85 TYR A O 1
ATOM 620 N N . THR A 1 86 ? -10.335 6.958 0.842 1.00 97.19 86 THR A N 1
ATOM 621 C CA . THR A 1 86 ? -10.532 6.982 -0.610 1.00 97.19 86 THR A CA 1
ATOM 622 C C . THR A 1 86 ? -10.682 5.557 -1.132 1.00 97.19 86 THR A C 1
ATOM 624 O O . THR A 1 86 ? -9.904 4.670 -0.778 1.00 97.19 86 THR A O 1
ATOM 627 N N . THR A 1 87 ? -11.675 5.317 -1.981 1.00 98.00 87 THR A N 1
ATOM 628 C CA . THR A 1 87 ? -11.849 4.028 -2.655 1.00 98.00 87 THR A CA 1
ATOM 629 C C . THR A 1 87 ? -11.087 3.994 -3.973 1.00 98.00 87 THR A C 1
ATOM 631 O O . THR A 1 87 ? -11.032 4.978 -4.708 1.00 98.00 87 THR A O 1
ATOM 634 N N . ILE A 1 88 ? -10.512 2.837 -4.288 1.00 98.25 88 ILE A N 1
ATOM 635 C CA . ILE A 1 88 ? -9.952 2.552 -5.605 1.00 98.25 88 ILE A CA 1
ATOM 636 C C . ILE A 1 88 ? -10.604 1.275 -6.130 1.00 98.25 88 ILE A C 1
ATOM 638 O O . ILE A 1 88 ? -10.365 0.192 -5.599 1.00 98.25 88 ILE A O 1
ATOM 642 N N . ASP A 1 89 ? -11.401 1.428 -7.184 1.00 97.81 89 ASP A N 1
ATOM 643 C CA . ASP A 1 89 ? -11.962 0.340 -7.986 1.00 97.81 89 ASP A CA 1
ATOM 644 C C . ASP A 1 89 ? -11.269 0.343 -9.351 1.00 97.81 89 ASP A C 1
ATOM 646 O O . ASP A 1 89 ? -11.665 1.058 -10.272 1.00 97.81 89 ASP A O 1
ATOM 650 N N . ASP A 1 90 ? -10.145 -0.365 -9.446 1.00 95.75 90 ASP A N 1
ATOM 651 C CA . ASP A 1 90 ? -9.378 -0.467 -10.685 1.00 95.75 90 ASP A CA 1
ATOM 652 C C . ASP A 1 90 ? -9.026 -1.935 -10.968 1.00 95.75 90 ASP A C 1
ATOM 654 O O . ASP A 1 90 ? -8.087 -2.471 -10.362 1.00 95.75 90 ASP A O 1
ATOM 658 N N . PRO A 1 91 ? -9.733 -2.584 -11.914 1.00 95.44 91 PRO A N 1
ATOM 659 C CA . PRO A 1 91 ? -9.490 -3.971 -12.303 1.00 95.44 91 PRO A CA 1
ATOM 660 C C . PRO A 1 91 ? -8.043 -4.263 -12.711 1.00 95.44 91 PRO A C 1
ATOM 662 O O . PRO A 1 91 ? -7.559 -5.381 -12.535 1.00 95.44 91 PRO A O 1
ATOM 665 N N . SER A 1 92 ? -7.318 -3.264 -13.225 1.00 94.00 92 SER A N 1
ATOM 666 C CA . SER A 1 92 ? -5.943 -3.440 -13.684 1.00 94.00 92 SER A CA 1
ATOM 667 C C . SER A 1 92 ? -4.956 -3.670 -12.536 1.00 94.00 92 SER A C 1
ATOM 669 O O . SER A 1 92 ? -3.811 -4.018 -12.813 1.00 94.00 92 SER A O 1
ATOM 671 N N . ARG A 1 93 ? -5.348 -3.440 -11.275 1.00 95.62 93 ARG A N 1
ATOM 672 C CA . ARG A 1 93 ? -4.488 -3.646 -10.097 1.00 95.62 93 ARG A CA 1
ATOM 673 C C . ARG A 1 93 ? -4.365 -5.111 -9.688 1.00 95.62 93 ARG A C 1
ATOM 675 O O . ARG A 1 93 ? -3.469 -5.442 -8.912 1.00 95.62 93 ARG A O 1
ATOM 682 N N . ASN A 1 94 ? -5.200 -5.988 -10.236 1.00 96.62 94 ASN A N 1
ATOM 683 C CA . ASN A 1 94 ? -5.161 -7.403 -9.903 1.00 96.62 94 ASN A CA 1
ATOM 684 C C . ASN A 1 94 ? -3.846 -8.041 -10.374 1.00 96.62 94 ASN A C 1
ATOM 686 O O . ASN A 1 94 ? -3.437 -7.865 -11.525 1.00 96.62 94 ASN A O 1
ATOM 690 N N . ILE A 1 95 ? -3.187 -8.826 -9.520 1.00 95.94 95 ILE A N 1
ATOM 691 C CA . ILE A 1 95 ? -1.950 -9.529 -9.896 1.00 95.94 95 ILE A CA 1
ATOM 692 C C . ILE A 1 95 ? -2.143 -10.569 -11.012 1.00 95.94 95 ILE A C 1
ATOM 694 O O . ILE A 1 95 ? -1.174 -10.937 -11.673 1.00 95.94 95 ILE A O 1
ATOM 698 N N . ALA A 1 96 ? -3.368 -11.038 -11.258 1.00 94.50 96 ALA A N 1
ATOM 699 C CA . ALA A 1 96 ? -3.681 -11.910 -12.385 1.00 94.50 96 ALA A CA 1
ATOM 700 C C . ALA A 1 96 ? -3.553 -11.174 -13.728 1.00 94.50 96 ALA A C 1
ATOM 702 O O . ALA A 1 96 ? -3.251 -11.800 -14.745 1.00 94.50 96 ALA A O 1
ATOM 703 N N . GLN A 1 97 ? -3.706 -9.845 -13.737 1.00 90.31 97 GLN A N 1
ATOM 704 C CA . GLN A 1 97 ? -3.549 -9.032 -14.937 1.00 90.31 97 GLN A CA 1
ATOM 705 C C . GLN A 1 97 ? -2.068 -8.932 -15.305 1.00 90.31 97 GLN A C 1
ATOM 707 O O . GLN A 1 97 ? -1.280 -8.230 -14.665 1.00 90.31 97 GLN A O 1
ATOM 712 N N . SER A 1 98 ? -1.679 -9.646 -16.358 1.00 82.94 98 SER A N 1
ATOM 713 C CA . SER A 1 98 ? -0.365 -9.519 -16.982 1.00 82.94 98 SER A CA 1
ATOM 714 C C . SER A 1 98 ? -0.380 -8.349 -17.955 1.00 82.94 98 SER A C 1
ATOM 716 O O . SER A 1 98 ? -0.909 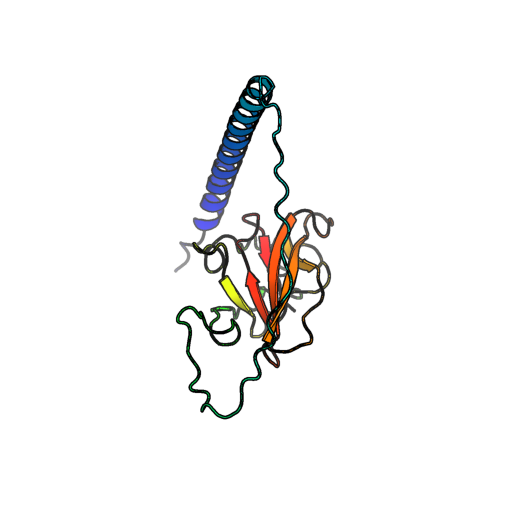-8.452 -19.062 1.00 82.94 98 SER A O 1
ATOM 718 N N . SER A 1 99 ? 0.200 -7.227 -17.548 1.00 73.56 99 SER A N 1
ATOM 719 C CA . SER A 1 99 ? 0.408 -6.098 -18.444 1.00 73.56 99 SER A CA 1
ATOM 720 C C . SER A 1 99 ? 1.626 -5.291 -18.011 1.00 73.56 99 SER A C 1
ATOM 722 O O . SER A 1 99 ? 1.785 -4.951 -16.842 1.00 73.56 99 SER A O 1
ATOM 724 N N . LEU A 1 100 ? 2.492 -4.963 -18.971 1.00 66.50 100 LEU A N 1
ATOM 725 C CA . LEU A 1 100 ? 3.666 -4.107 -18.762 1.00 66.50 100 LEU A CA 1
ATOM 726 C C . LEU A 1 100 ? 3.341 -2.634 -19.027 1.00 66.50 100 LEU A C 1
ATOM 728 O O . LEU A 1 100 ? 4.168 -1.872 -19.533 1.00 66.50 100 LEU A O 1
ATOM 732 N N . TYR A 1 101 ? 2.124 -2.204 -18.697 1.00 68.75 101 TYR A N 1
ATOM 733 C CA . TYR A 1 101 ? 1.856 -0.777 -18.656 1.00 68.75 101 TYR A CA 1
ATOM 734 C C . TYR A 1 101 ? 2.729 -0.180 -17.544 1.00 68.75 101 TYR A C 1
ATOM 736 O O . TYR A 1 101 ? 2.782 -0.694 -16.440 1.00 68.75 101 TYR A O 1
ATOM 744 N N . ALA A 1 102 ? 3.485 0.878 -17.827 1.00 77.19 102 ALA A N 1
ATOM 745 C CA . ALA A 1 102 ? 4.199 1.619 -16.788 1.00 77.19 102 ALA A CA 1
ATOM 746 C C . ALA A 1 102 ? 3.220 2.589 -16.099 1.00 77.19 102 ALA A C 1
ATOM 748 O O . ALA A 1 102 ? 3.306 3.799 -16.314 1.00 77.19 102 ALA A O 1
ATOM 749 N N . LEU A 1 103 ? 2.212 2.052 -15.395 1.00 89.44 103 LEU A N 1
ATOM 750 C CA . LEU A 1 103 ? 1.310 2.851 -14.557 1.00 89.44 103 LEU A CA 1
ATOM 751 C C . LEU A 1 103 ? 1.991 3.160 -13.218 1.00 89.44 103 LEU A C 1
ATOM 753 O O . LEU A 1 103 ? 2.996 2.546 -12.854 1.00 89.44 103 LEU A O 1
ATOM 757 N N . CYS A 1 104 ? 1.470 4.172 -12.525 1.00 90.25 104 CYS A N 1
ATOM 758 C CA . CYS A 1 104 ? 2.198 4.875 -11.479 1.00 90.25 104 CYS A CA 1
ATOM 759 C C . CYS A 1 104 ? 1.293 5.290 -10.318 1.00 90.25 104 CYS A C 1
ATOM 761 O O . CYS A 1 104 ? 0.329 6.019 -10.533 1.00 90.25 104 CYS A O 1
ATOM 763 N N . ASP A 1 105 ? 1.688 4.941 -9.093 1.00 95.75 105 ASP A N 1
ATOM 764 C CA . ASP A 1 105 ? 1.062 5.403 -7.847 1.00 95.75 105 ASP A CA 1
ATOM 765 C C . ASP A 1 105 ? 1.904 6.480 -7.132 1.00 95.75 105 ASP A C 1
ATOM 767 O O . ASP A 1 105 ? 1.937 6.565 -5.908 1.00 95.75 105 ASP A O 1
ATOM 771 N N . ARG A 1 106 ? 2.631 7.316 -7.882 1.00 93.38 106 ARG A N 1
ATOM 772 C CA . ARG A 1 106 ? 3.401 8.449 -7.325 1.00 93.38 106 ARG A CA 1
ATOM 773 C C . ARG A 1 106 ? 2.591 9.748 -7.243 1.00 93.38 106 ARG A C 1
ATOM 775 O O . ARG A 1 106 ? 3.019 10.704 -6.604 1.00 93.38 106 ARG A O 1
ATOM 782 N N . GLY A 1 107 ? 1.467 9.812 -7.950 1.00 92.50 107 GLY A N 1
ATOM 783 C CA . GLY A 1 107 ? 0.577 10.971 -7.992 1.00 92.50 107 GLY A CA 1
ATOM 784 C C . GLY A 1 107 ? -0.581 10.866 -7.002 1.00 92.50 107 GLY A C 1
ATOM 785 O O . GLY A 1 107 ? -0.531 10.120 -6.028 1.00 92.50 107 GLY A O 1
ATOM 786 N N . SER A 1 108 ? -1.645 11.619 -7.275 1.00 92.44 108 SER A N 1
ATOM 787 C CA . SER A 1 108 ? -2.930 11.461 -6.587 1.00 92.44 108 SER A CA 1
ATOM 788 C C . SER A 1 108 ? -3.487 10.033 -6.781 1.00 92.44 108 SER A C 1
ATOM 790 O O . SER A 1 108 ? -3.302 9.472 -7.864 1.00 92.44 108 SER A O 1
ATOM 792 N N . PRO A 1 109 ? -4.150 9.426 -5.776 1.00 95.88 109 PRO A N 1
ATOM 793 C CA . PRO A 1 109 ? -4.459 9.978 -4.450 1.00 95.88 109 PRO A CA 1
ATOM 794 C C . PRO A 1 109 ? -3.330 9.825 -3.418 1.00 95.88 109 PRO A C 1
ATOM 796 O O . PRO A 1 109 ? -3.498 10.226 -2.273 1.00 95.88 109 PRO A O 1
ATOM 799 N N . PHE A 1 110 ? -2.188 9.245 -3.779 1.00 97.00 110 PHE A N 1
ATOM 800 C CA . PHE A 1 110 ? -1.125 8.882 -2.834 1.00 97.00 110 PHE A CA 1
ATOM 801 C C . PHE A 1 110 ? -0.245 10.069 -2.415 1.00 97.00 110 PHE A C 1
ATOM 803 O O . PHE A 1 110 ? 0.275 10.102 -1.305 1.00 97.00 110 PHE A O 1
ATOM 810 N N . ASN A 1 111 ? -0.077 11.062 -3.290 1.00 95.62 111 ASN A N 1
ATOM 811 C CA . ASN A 1 111 ? 0.728 12.254 -3.025 1.00 95.62 111 ASN A CA 1
ATOM 812 C C . ASN A 1 111 ? -0.107 13.381 -2.418 1.00 95.62 111 ASN A C 1
ATOM 814 O O . ASN A 1 111 ? -0.685 14.196 -3.137 1.00 95.62 111 ASN A O 1
ATOM 818 N N . THR A 1 112 ? -0.161 13.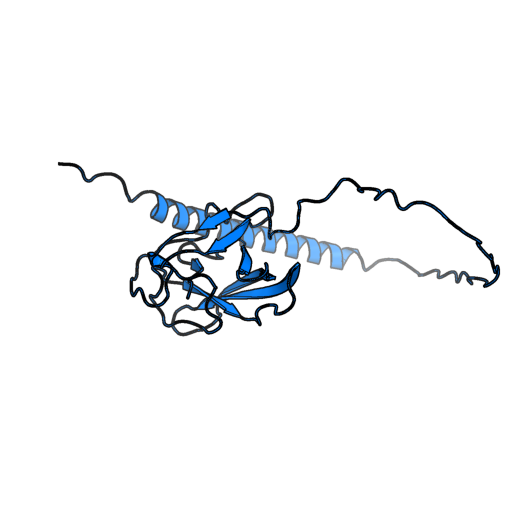405 -1.087 1.00 95.06 112 THR A N 1
ATOM 819 C CA . THR A 1 112 ? -0.831 14.441 -0.292 1.00 95.06 112 THR A CA 1
ATOM 820 C C . THR A 1 112 ? 0.158 15.132 0.650 1.00 95.06 112 THR A C 1
ATOM 822 O O . THR A 1 112 ? 1.245 14.619 0.919 1.00 95.06 112 THR A O 1
ATOM 825 N N . SER A 1 113 ? -0.238 16.274 1.220 1.00 94.88 113 SER A N 1
ATOM 826 C CA . SER A 1 113 ? 0.543 16.983 2.248 1.00 94.88 113 SER A CA 1
ATOM 827 C C . SER A 1 113 ? 0.771 16.167 3.523 1.00 94.88 113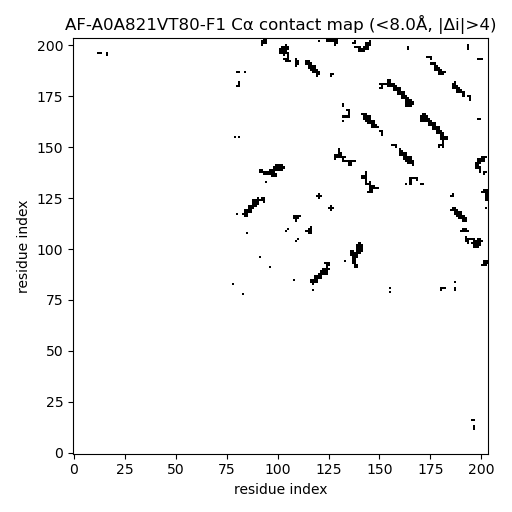 SER A C 1
ATOM 829 O O . SER A 1 113 ? 1.691 16.464 4.277 1.00 94.88 113 SER A O 1
ATOM 831 N N . ASN A 1 114 ? -0.041 15.132 3.755 1.00 92.31 114 ASN A N 1
ATOM 832 C CA . ASN A 1 114 ? 0.067 14.247 4.914 1.00 92.31 114 ASN A CA 1
ATOM 833 C C . ASN A 1 114 ? 1.025 13.070 4.660 1.00 92.31 114 ASN A C 1
ATOM 835 O O . ASN A 1 114 ? 1.129 12.173 5.491 1.00 92.31 114 ASN A O 1
ATOM 839 N N . GLY A 1 115 ? 1.702 13.044 3.505 1.00 94.25 115 GLY A N 1
ATOM 840 C CA . GLY A 1 115 ? 2.644 11.990 3.131 1.00 94.25 115 GLY A CA 1
ATOM 841 C C . GLY A 1 115 ? 1.991 10.702 2.624 1.00 94.25 115 GLY A C 1
ATOM 842 O O . GLY A 1 115 ? 2.701 9.729 2.395 1.00 94.25 115 GLY A O 1
ATOM 843 N N . GLY A 1 116 ? 0.668 10.683 2.441 1.00 96.31 116 GLY A N 1
ATOM 844 C CA . GLY A 1 116 ? -0.092 9.514 1.999 1.00 96.31 116 GLY A CA 1
ATOM 845 C C . GLY A 1 116 ? -1.603 9.701 2.119 1.00 96.31 116 GLY A C 1
ATOM 846 O O . GLY A 1 116 ? -2.084 10.747 2.562 1.00 96.31 116 GLY A O 1
ATOM 847 N N . SER A 1 117 ? -2.353 8.670 1.742 1.00 97.00 117 SER A N 1
ATOM 848 C CA . SER A 1 117 ? -3.813 8.626 1.878 1.00 97.00 117 SER A CA 1
ATOM 849 C C . SER A 1 117 ? -4.278 7.305 2.467 1.00 97.00 117 SER A C 1
ATOM 851 O O . SER A 1 117 ? -3.673 6.265 2.217 1.00 97.00 117 SER A O 1
ATOM 853 N N . TRP A 1 118 ? -5.390 7.338 3.203 1.00 97.62 118 TRP A N 1
ATOM 854 C CA . TRP A 1 118 ? -6.126 6.133 3.580 1.00 97.62 118 TRP A CA 1
ATOM 855 C C . TRP A 1 118 ? -6.916 5.617 2.378 1.00 97.62 118 TRP A C 1
ATOM 857 O O . TRP A 1 118 ? -7.759 6.328 1.830 1.00 97.62 118 TRP A O 1
ATOM 867 N N . ILE A 1 119 ? -6.622 4.391 1.959 1.00 98.31 119 ILE A N 1
ATOM 868 C CA . ILE A 1 119 ? -7.095 3.778 0.722 1.00 98.31 119 ILE A CA 1
ATOM 869 C C . ILE A 1 119 ? -7.779 2.453 1.029 1.00 98.31 119 ILE A C 1
ATOM 871 O O . ILE A 1 119 ? -7.227 1.606 1.731 1.00 98.31 119 ILE A O 1
ATOM 875 N N . ARG A 1 120 ? -8.957 2.247 0.441 1.00 98.25 120 ARG A N 1
ATOM 876 C CA . ARG A 1 120 ? -9.637 0.953 0.379 1.00 98.25 120 ARG A CA 1
ATOM 877 C C . ARG A 1 120 ? -9.684 0.484 -1.070 1.00 98.25 120 ARG A C 1
ATOM 879 O O . ARG A 1 120 ? -10.268 1.158 -1.918 1.00 98.25 120 ARG A O 1
ATOM 886 N N . PHE A 1 121 ? -9.121 -0.686 -1.339 1.00 98.62 121 PHE A N 1
ATOM 887 C CA . PHE A 1 121 ? -9.275 -1.341 -2.634 1.00 98.62 121 PHE A CA 1
ATOM 888 C C . PHE A 1 121 ? -10.584 -2.130 -2.675 1.00 98.62 121 PHE A C 1
ATOM 890 O O . PHE A 1 121 ? -10.967 -2.763 -1.687 1.00 98.62 121 PHE A O 1
ATOM 897 N N . ILE A 1 122 ? -11.290 -2.054 -3.800 1.00 98.44 122 ILE A N 1
ATOM 898 C CA . ILE A 1 122 ? -12.564 -2.741 -4.022 1.00 98.44 122 ILE A CA 1
ATOM 899 C C . ILE A 1 122 ? -12.631 -3.315 -5.444 1.00 98.44 122 ILE A C 1
ATOM 901 O O . ILE A 1 122 ? -11.795 -3.013 -6.294 1.00 98.44 122 ILE A O 1
ATOM 905 N N . GLY A 1 123 ? -13.661 -4.123 -5.696 1.00 97.56 123 GLY A N 1
ATOM 906 C CA . GLY A 1 123 ? -13.990 -4.605 -7.035 1.00 97.56 123 GLY A CA 1
ATOM 907 C C . GLY A 1 123 ? -13.090 -5.737 -7.532 1.00 97.56 123 GLY A C 1
ATOM 908 O O . GLY A 1 123 ? -12.425 -6.433 -6.764 1.00 97.56 123 GLY A O 1
ATOM 909 N N . THR A 1 124 ? -13.095 -5.949 -8.849 1.00 96.88 124 THR A N 1
ATOM 910 C CA . THR A 1 124 ? -12.390 -7.073 -9.505 1.00 96.88 124 THR A CA 1
ATOM 911 C C . THR A 1 124 ? -10.872 -6.889 -9.558 1.00 96.88 124 THR A C 1
ATOM 913 O O . THR A 1 124 ? -10.133 -7.841 -9.818 1.00 96.88 124 THR A O 1
ATOM 916 N N . GLY A 1 125 ? -10.392 -5.681 -9.248 1.00 95.38 125 GLY A N 1
ATOM 917 C CA . GLY A 1 125 ? -8.975 -5.393 -9.051 1.00 95.38 125 GLY A CA 1
ATOM 918 C C . GLY A 1 125 ? -8.370 -6.169 -7.885 1.00 95.38 125 GLY A C 1
ATOM 919 O O . GLY A 1 125 ? -7.165 -6.386 -7.872 1.00 95.38 125 G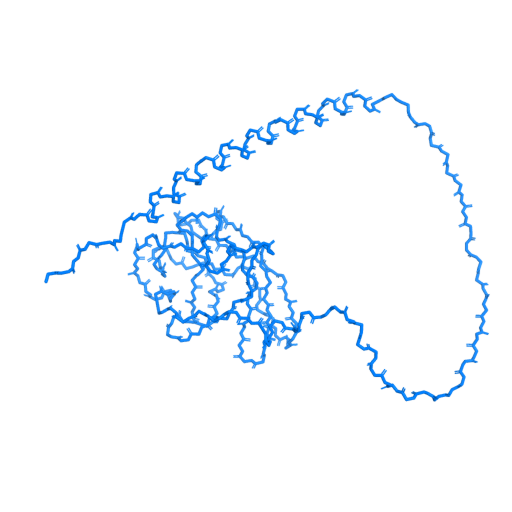LY A O 1
ATOM 920 N N . GLY A 1 126 ? -9.185 -6.632 -6.940 1.00 98.12 126 GLY A N 1
ATOM 921 C CA . GLY A 1 126 ? -8.730 -7.180 -5.669 1.00 98.12 126 GLY A CA 1
ATOM 922 C C . GLY A 1 126 ? -8.975 -6.190 -4.535 1.00 98.12 126 GLY A C 1
ATOM 923 O O . GLY A 1 126 ? -9.227 -5.005 -4.753 1.00 98.12 126 GLY A O 1
ATOM 924 N N . THR A 1 127 ? -8.932 -6.688 -3.307 1.00 98.44 127 THR A N 1
ATOM 925 C CA . THR A 1 127 ? -9.367 -5.935 -2.116 1.00 98.44 127 THR A CA 1
ATOM 926 C C . THR A 1 127 ? -8.268 -5.762 -1.079 1.00 98.44 127 THR A C 1
ATOM 928 O O . THR A 1 127 ? -8.382 -4.917 -0.189 1.00 98.44 127 THR A O 1
ATOM 931 N N . ILE A 1 128 ? -7.180 -6.520 -1.213 1.00 98.38 128 ILE A N 1
ATOM 932 C CA . ILE A 1 128 ? -6.015 -6.448 -0.335 1.00 98.38 128 ILE A CA 1
ATOM 933 C C . ILE A 1 128 ? -4.733 -6.371 -1.154 1.00 98.38 128 ILE A C 1
ATOM 935 O O . ILE A 1 128 ? -4.684 -6.841 -2.289 1.00 98.38 128 ILE A O 1
ATOM 939 N N . LEU A 1 129 ? -3.675 -5.810 -0.568 1.00 98.56 129 LEU A N 1
ATOM 940 C CA . LEU A 1 129 ? -2.332 -5.940 -1.132 1.00 98.56 129 LEU A CA 1
ATOM 941 C C . LEU A 1 129 ? -1.876 -7.413 -1.055 1.00 98.56 129 LEU A C 1
ATOM 943 O O . LEU A 1 129 ? -2.120 -8.056 -0.030 1.00 98.56 129 LEU A O 1
ATOM 947 N N . PRO A 1 130 ? -1.167 -7.944 -2.069 1.00 98.25 130 PRO A N 1
ATOM 948 C CA . PRO A 1 130 ? -0.585 -9.279 -2.003 1.00 98.25 130 PRO A CA 1
ATOM 949 C C . PRO A 1 130 ? 0.363 -9.396 -0.807 1.00 98.25 130 PRO A C 1
ATOM 951 O O . PRO A 1 130 ? 1.160 -8.491 -0.567 1.00 98.25 130 PRO A O 1
ATOM 954 N N . LEU A 1 131 ? 0.311 -10.518 -0.087 1.00 97.94 131 LEU A N 1
ATOM 955 C CA . LEU A 1 131 ? 1.172 -10.781 1.082 1.00 97.94 131 LEU A CA 1
ATOM 956 C C . LEU A 1 131 ? 2.500 -11.459 0.720 1.00 97.94 131 LEU A C 1
ATOM 958 O O . LEU A 1 131 ? 3.328 -11.749 1.579 1.00 97.94 131 LEU A O 1
ATOM 962 N N . THR A 1 132 ? 2.692 -11.743 -0.564 1.00 96.31 132 THR A N 1
ATOM 963 C CA . THR A 1 132 ? 3.919 -12.301 -1.126 1.00 96.31 132 THR A CA 1
ATOM 964 C C . THR A 1 132 ? 4.279 -11.524 -2.380 1.00 96.31 132 THR A C 1
ATOM 966 O O . THR A 1 132 ? 3.401 -10.959 -3.036 1.00 96.31 132 THR A O 1
ATOM 969 N N . ALA A 1 133 ? 5.570 -11.484 -2.705 1.00 95.12 133 ALA A N 1
ATOM 970 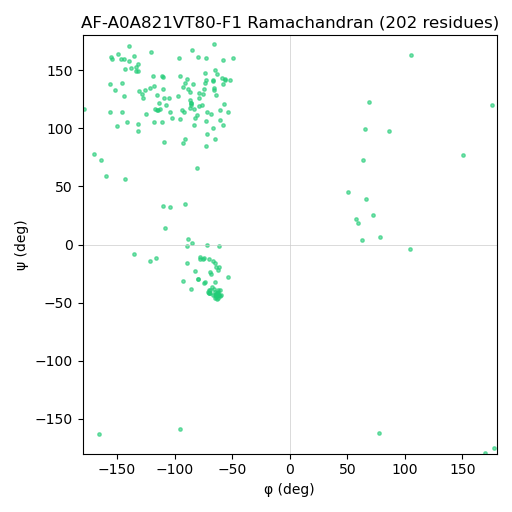C CA . ALA A 1 133 ? 6.062 -10.787 -3.884 1.0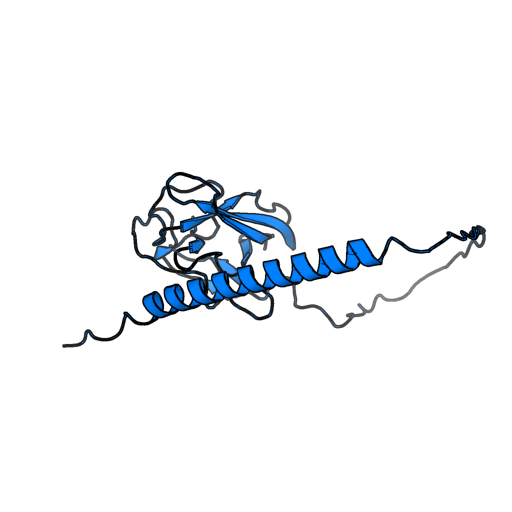0 95.12 133 ALA A CA 1
ATOM 971 C C . ALA A 1 133 ? 5.449 -11.393 -5.162 1.00 95.12 133 ALA A C 1
ATOM 973 O O . ALA A 1 133 ? 5.731 -12.553 -5.475 1.00 95.12 133 ALA A O 1
ATOM 974 N N . PRO A 1 134 ? 4.644 -10.637 -5.933 1.00 92.44 134 PRO A N 1
ATOM 975 C CA . PRO A 1 134 ? 4.125 -11.133 -7.194 1.00 92.44 134 PRO A CA 1
ATOM 976 C C . PRO A 1 134 ? 5.241 -11.178 -8.243 1.00 92.44 134 PRO A C 1
ATOM 978 O O . PRO A 1 134 ? 6.262 -10.488 -8.135 1.00 92.44 134 PRO A O 1
ATOM 981 N N . ALA A 1 135 ? 5.020 -11.974 -9.291 1.00 88.75 135 ALA A N 1
ATOM 982 C CA . ALA A 1 135 ? 5.901 -12.005 -10.453 1.00 88.75 135 ALA A CA 1
ATOM 983 C C . ALA A 1 135 ? 6.021 -10.614 -11.110 1.00 88.75 135 ALA A C 1
ATOM 985 O O . ALA A 1 135 ? 5.153 -9.753 -10.956 1.00 88.75 135 ALA A O 1
ATOM 986 N N . GLN A 1 136 ? 7.085 -10.398 -11.882 1.00 86.75 136 GLN A N 1
ATOM 987 C CA . GLN A 1 136 ? 7.276 -9.145 -12.613 1.00 86.75 136 GLN A CA 1
ATOM 988 C C . GLN A 1 136 ? 6.184 -8.942 -13.682 1.00 86.75 136 GLN A C 1
ATOM 990 O O . GLN A 1 136 ? 5.665 -9.904 -14.250 1.00 86.75 136 GLN A O 1
ATOM 995 N N . GLY A 1 137 ? 5.849 -7.680 -13.971 1.00 86.56 137 GLY A N 1
ATOM 996 C CA . GLY A 1 137 ? 4.904 -7.317 -15.036 1.00 86.56 137 GLY A CA 1
ATOM 997 C C . GLY A 1 137 ? 3.442 -7.635 -14.730 1.00 86.56 137 GLY A C 1
ATOM 998 O O . GLY A 1 137 ? 2.638 -7.858 -15.640 1.00 86.56 137 GLY A O 1
ATOM 999 N N . ARG A 1 138 ? 3.103 -7.686 -13.443 1.00 91.94 138 ARG A N 1
ATOM 1000 C CA . ARG A 1 138 ? 1.731 -7.829 -12.958 1.00 91.94 138 ARG A CA 1
ATOM 1001 C C . ARG A 1 138 ? 1.138 -6.469 -12.609 1.00 91.94 138 ARG A C 1
ATOM 1003 O O . ARG A 1 138 ? 1.862 -5.494 -12.426 1.00 91.94 138 ARG A O 1
ATOM 1010 N N . CYS A 1 139 ? -0.189 -6.422 -12.547 1.00 93.56 139 CYS A N 1
ATOM 1011 C CA . CYS A 1 139 ? -0.983 -5.267 -12.130 1.00 93.56 139 CYS A CA 1
ATOM 1012 C C . CYS A 1 139 ? -0.761 -3.963 -12.930 1.00 93.56 139 CYS A C 1
ATOM 1014 O O . CYS A 1 139 ? -1.036 -2.854 -12.455 1.00 93.56 139 CYS A O 1
ATOM 1016 N N . GLY A 1 140 ? -0.252 -4.075 -14.163 1.00 89.69 140 GLY A N 1
ATOM 1017 C CA . GLY A 1 140 ? 0.028 -2.910 -14.997 1.00 89.69 140 GLY A CA 1
ATOM 1018 C C . GLY A 1 140 ? 1.141 -2.042 -14.425 1.00 89.69 140 GLY A C 1
ATOM 1019 O O . GLY A 1 140 ? 1.009 -0.820 -14.454 1.00 89.69 140 GLY A O 1
ATOM 1020 N N . ALA A 1 141 ? 2.186 -2.654 -13.860 1.00 89.75 141 ALA A N 1
ATOM 1021 C CA . ALA A 1 141 ? 3.344 -1.950 -13.329 1.00 89.75 141 ALA A CA 1
ATOM 1022 C C . ALA A 1 141 ? 4.649 -2.710 -13.578 1.00 89.75 141 ALA A C 1
ATOM 1024 O O . ALA A 1 141 ? 4.693 -3.939 -13.653 1.00 89.75 141 ALA A O 1
ATOM 1025 N N . TYR A 1 142 ? 5.741 -1.954 -13.686 1.00 89.19 142 TYR A N 1
ATOM 1026 C CA . TYR A 1 142 ? 7.081 -2.529 -13.786 1.00 89.19 142 TYR A CA 1
ATOM 1027 C C . TYR A 1 142 ? 7.671 -2.825 -12.403 1.00 89.19 142 TYR A C 1
ATOM 1029 O O . TYR A 1 142 ? 8.316 -3.855 -12.220 1.00 89.19 142 TYR A O 1
ATOM 1037 N N . MET A 1 143 ? 7.418 -1.936 -11.436 1.00 92.00 143 MET A N 1
ATOM 1038 C CA . MET A 1 143 ? 7.731 -2.135 -10.026 1.00 92.00 143 MET A CA 1
ATOM 1039 C C . MET A 1 143 ? 6.445 -2.503 -9.283 1.00 92.00 143 MET A C 1
ATOM 1041 O O . MET A 1 143 ? 5.540 -1.682 -9.115 1.00 92.00 143 MET A O 1
ATOM 1045 N N . VAL A 1 144 ? 6.364 -3.760 -8.872 1.00 94.69 144 VAL A N 1
ATOM 1046 C CA . VAL A 1 144 ? 5.130 -4.409 -8.425 1.00 94.69 144 VAL A CA 1
ATOM 1047 C C . VAL A 1 144 ? 5.052 -4.318 -6.902 1.00 94.69 144 VAL A C 1
ATOM 1049 O O . VAL A 1 144 ? 5.829 -4.952 -6.191 1.00 94.69 144 VAL A O 1
ATOM 1052 N N . GLY A 1 145 ? 4.147 -3.480 -6.404 1.00 96.94 145 GLY A N 1
ATOM 1053 C CA . GLY A 1 145 ? 3.948 -3.206 -4.984 1.00 96.94 145 GLY A CA 1
ATOM 1054 C C . GLY A 1 145 ? 3.145 -4.299 -4.282 1.00 96.94 145 GLY A C 1
ATOM 1055 O O . GLY A 1 145 ? 2.060 -4.661 -4.738 1.00 96.94 145 GLY A O 1
ATOM 1056 N N . TRP A 1 146 ? 3.655 -4.785 -3.155 1.00 98.38 146 TRP A N 1
ATOM 1057 C CA . TRP A 1 146 ? 3.056 -5.818 -2.311 1.00 98.38 146 TRP A CA 1
ATOM 1058 C C . TRP A 1 146 ? 3.322 -5.530 -0.831 1.00 98.38 146 TRP A C 1
ATOM 1060 O O . TRP A 1 146 ? 4.223 -4.763 -0.488 1.00 98.38 146 TRP A O 1
ATOM 1070 N N . PHE A 1 147 ? 2.523 -6.110 0.060 1.00 98.62 147 PHE A N 1
ATOM 1071 C CA . PHE A 1 147 ? 2.651 -5.896 1.495 1.00 98.62 147 PHE A CA 1
ATOM 1072 C C . PHE A 1 147 ? 3.558 -6.948 2.129 1.00 98.62 147 PHE A C 1
ATOM 1074 O O . PHE A 1 147 ? 3.220 -8.127 2.190 1.00 98.62 147 PHE A O 1
ATOM 1081 N N . ASN A 1 148 ? 4.700 -6.498 2.638 1.00 98.19 148 ASN A N 1
ATOM 1082 C CA . ASN A 1 148 ? 5.599 -7.288 3.459 1.00 98.19 148 ASN A CA 1
ATOM 1083 C C . ASN A 1 148 ? 5.258 -7.063 4.935 1.00 98.19 148 ASN A C 1
ATOM 1085 O O . ASN A 1 148 ? 5.773 -6.156 5.594 1.00 98.19 148 ASN A O 1
ATOM 1089 N N . GLY A 1 149 ? 4.319 -7.861 5.426 1.00 96.19 149 GLY A N 1
ATOM 1090 C CA . GLY A 1 149 ? 3.822 -7.790 6.789 1.00 96.19 149 GLY A CA 1
ATOM 1091 C C . GLY A 1 149 ? 2.700 -8.792 7.020 1.00 96.19 149 GLY A C 1
ATOM 1092 O O . GLY A 1 149 ? 2.371 -9.602 6.157 1.00 96.19 149 GLY A O 1
ATOM 1093 N N . THR A 1 150 ? 2.103 -8.733 8.206 1.00 96.94 150 THR A N 1
ATOM 1094 C CA . THR A 1 150 ? 0.936 -9.550 8.561 1.00 96.94 150 THR A CA 1
ATOM 1095 C C . THR A 1 150 ? -0.286 -8.651 8.665 1.00 96.94 150 THR A C 1
ATOM 1097 O O . THR A 1 150 ? -0.213 -7.574 9.257 1.00 96.94 150 THR A O 1
ATOM 1100 N N . LEU A 1 151 ? -1.406 -9.066 8.069 1.00 97.25 151 LEU A N 1
ATOM 1101 C CA . LEU A 1 151 ? -2.651 -8.307 8.164 1.00 97.25 151 LEU A CA 1
ATOM 1102 C C . LEU A 1 151 ? -3.176 -8.313 9.610 1.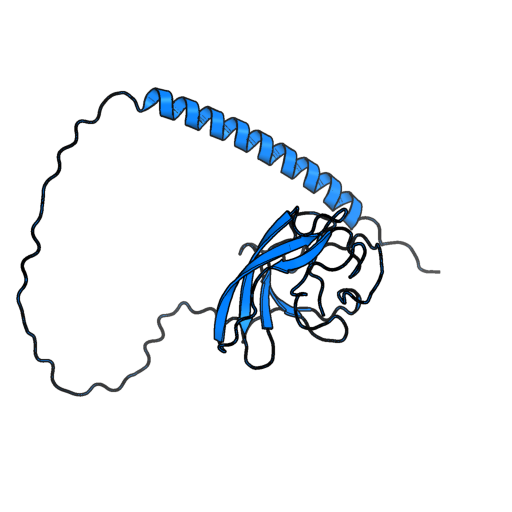00 97.25 151 LEU A C 1
ATOM 1104 O O . LEU A 1 151 ? -3.126 -9.353 10.271 1.00 97.25 151 LEU A O 1
ATOM 1108 N N . PRO A 1 152 ? -3.719 -7.188 10.104 1.00 96.75 152 PRO A N 1
ATOM 1109 C CA . PRO A 1 152 ? -4.301 -7.138 11.438 1.00 96.75 152 PRO A CA 1
ATOM 1110 C C . PRO A 1 152 ? -5.545 -8.028 11.528 1.00 96.75 152 PRO A C 1
ATOM 1112 O O . PRO A 1 152 ? -6.431 -7.991 10.669 1.00 96.75 152 PRO A O 1
ATOM 1115 N N . THR A 1 153 ? -5.634 -8.810 12.598 1.00 96.25 153 THR A N 1
ATOM 1116 C CA . THR A 1 153 ? -6.795 -9.662 12.898 1.00 96.25 153 THR A CA 1
ATOM 1117 C C . THR A 1 153 ? -7.804 -8.951 13.797 1.00 96.25 153 THR A C 1
ATOM 1119 O O . THR A 1 153 ? -9.006 -9.149 13.642 1.00 96.25 153 THR A O 1
ATOM 1122 N N . THR A 1 154 ? -7.336 -8.066 14.680 1.00 95.19 154 THR A N 1
ATOM 1123 C CA . THR A 1 154 ? -8.188 -7.260 15.560 1.00 95.19 154 THR A CA 1
ATOM 1124 C C . THR A 1 154 ? -8.796 -6.078 14.806 1.00 95.19 154 THR A C 1
ATOM 1126 O O . THR A 1 154 ? -8.086 -5.268 14.207 1.00 95.19 154 THR A O 1
ATOM 1129 N N . VAL A 1 155 ? -10.123 -5.962 14.855 1.00 95.00 155 VAL A N 1
ATOM 1130 C CA . VAL A 1 155 ? -10.880 -4.857 14.248 1.00 95.00 155 VAL A CA 1
ATOM 1131 C C . VAL A 1 155 ? -10.505 -3.516 14.895 1.00 95.00 155 VAL A C 1
ATOM 1133 O O . VAL A 1 155 ? -10.191 -3.453 16.082 1.00 95.00 155 VAL A O 1
ATOM 1136 N N . ASN A 1 156 ? -10.530 -2.440 14.106 1.00 90.94 156 ASN A N 1
ATOM 1137 C CA . ASN A 1 156 ? -10.182 -1.067 14.492 1.00 90.94 156 ASN A CA 1
ATOM 1138 C C . ASN A 1 156 ? -8.749 -0.902 15.019 1.00 90.94 156 ASN A C 1
ATOM 1140 O O . ASN A 1 156 ? -8.428 0.097 15.658 1.00 90.94 156 ASN A O 1
ATOM 1144 N N . THR A 1 157 ? -7.875 -1.868 14.732 1.00 90.56 157 THR A N 1
ATOM 1145 C CA . THR A 1 157 ? -6.459 -1.810 15.093 1.00 90.56 157 THR A CA 1
ATOM 1146 C C . THR A 1 157 ? -5.624 -1.617 13.836 1.00 90.56 157 THR A C 1
ATOM 1148 O O . THR A 1 157 ? -5.752 -2.383 12.877 1.00 90.56 157 THR A O 1
ATOM 1151 N N . ALA A 1 158 ? -4.777 -0.586 13.840 1.00 93.56 158 ALA A N 1
ATOM 1152 C CA . ALA A 1 158 ? -3.778 -0.378 12.801 1.00 93.56 158 ALA A CA 1
ATOM 1153 C C . ALA A 1 158 ? -2.465 -1.064 13.182 1.00 93.56 158 ALA A C 1
ATOM 1155 O O . ALA A 1 158 ? -2.020 -0.972 14.325 1.00 93.56 158 ALA A O 1
ATOM 1156 N N . VAL A 1 159 ? -1.825 -1.702 12.209 1.00 95.62 159 VAL A N 1
ATOM 1157 C CA . VAL A 1 159 ? -0.471 -2.244 12.341 1.00 95.62 159 VAL A CA 1
ATOM 1158 C C . VAL A 1 159 ? 0.455 -1.571 11.344 1.00 95.62 159 VAL A C 1
ATOM 1160 O O . VAL A 1 159 ? 0.057 -1.240 10.224 1.00 95.62 159 VAL A O 1
ATOM 1163 N N . ASN A 1 160 ? 1.702 -1.378 11.763 1.00 96.75 160 ASN A N 1
ATOM 1164 C CA . ASN A 1 160 ? 2.773 -0.955 10.876 1.00 96.75 160 ASN A CA 1
ATOM 1165 C C . ASN A 1 160 ? 3.183 -2.115 9.971 1.00 96.75 160 ASN A C 1
ATOM 1167 O O . ASN A 1 160 ? 3.206 -3.273 10.387 1.00 96.75 160 ASN A O 1
ATOM 1171 N N . GLY A 1 161 ? 3.603 -1.785 8.761 1.00 97.25 161 GLY A N 1
ATOM 1172 C CA . GLY A 1 161 ? 4.366 -2.705 7.940 1.00 97.25 161 GLY A CA 1
ATOM 1173 C C . GLY A 1 161 ? 5.019 -1.990 6.775 1.00 97.25 161 GLY A C 1
ATOM 1174 O O . GLY A 1 161 ? 5.160 -0.764 6.765 1.00 97.25 161 GLY A O 1
ATOM 1175 N N . THR A 1 162 ? 5.433 -2.767 5.785 1.00 98.50 162 THR A N 1
ATOM 1176 C CA . THR A 1 162 ? 6.212 -2.248 4.668 1.00 98.50 162 THR A CA 1
ATOM 1177 C C . THR A 1 162 ? 5.553 -2.645 3.363 1.00 98.50 162 THR A C 1
ATOM 1179 O O . THR A 1 162 ? 5.313 -3.822 3.114 1.00 98.50 162 THR A O 1
ATOM 1182 N N . ALA A 1 163 ? 5.283 -1.671 2.499 1.00 98.31 163 ALA A N 1
ATOM 1183 C CA . ALA A 1 163 ? 5.024 -1.975 1.104 1.00 98.31 163 ALA A CA 1
ATOM 1184 C C . ALA A 1 163 ? 6.362 -2.113 0.378 1.00 98.31 163 ALA A C 1
ATOM 1186 O O . ALA A 1 163 ? 7.132 -1.156 0.296 1.00 98.31 163 ALA A O 1
ATOM 1187 N N . CYS A 1 164 ? 6.630 -3.304 -0.135 1.00 98.06 164 CYS A N 1
ATOM 1188 C CA . CYS A 1 164 ? 7.786 -3.622 -0.956 1.00 98.06 164 CYS A CA 1
ATOM 1189 C C . CYS A 1 164 ? 7.414 -3.522 -2.434 1.00 98.06 164 CYS A C 1
ATOM 1191 O O . CYS A 1 164 ? 6.306 -3.877 -2.816 1.00 98.06 164 CYS A O 1
ATOM 1193 N N . PHE A 1 165 ? 8.343 -3.082 -3.277 1.00 96.75 165 PHE A N 1
ATOM 1194 C CA . PHE A 1 165 ? 8.148 -3.009 -4.723 1.00 96.75 165 PHE A CA 1
ATOM 1195 C C . PHE A 1 165 ? 9.154 -3.917 -5.417 1.00 96.75 165 PHE A C 1
ATOM 1197 O O . PHE A 1 165 ? 10.336 -3.575 -5.494 1.00 96.75 165 PHE A O 1
ATOM 1204 N N . SER A 1 166 ? 8.693 -5.067 -5.913 1.00 93.94 166 SER A N 1
ATOM 1205 C CA . SER A 1 166 ? 9.550 -6.031 -6.602 1.00 93.94 166 SER A CA 1
ATOM 1206 C C . SER A 1 166 ? 9.938 -5.528 -7.994 1.00 93.94 166 SER A C 1
ATOM 1208 O O . SER A 1 166 ? 9.147 -4.895 -8.697 1.00 93.94 166 SER A O 1
ATOM 1210 N N . MET A 1 167 ? 11.187 -5.780 -8.387 1.00 90.81 167 MET A N 1
ATOM 1211 C CA . MET A 1 167 ? 11.750 -5.366 -9.674 1.00 90.81 167 MET A CA 1
ATOM 1212 C C . MET A 1 167 ? 12.923 -6.274 -10.043 1.00 90.81 167 MET A C 1
ATOM 1214 O O . MET A 1 167 ? 13.754 -6.575 -9.192 1.00 90.81 167 MET A O 1
ATOM 1218 N N . ASN A 1 168 ? 13.015 -6.682 -11.315 1.00 88.81 168 ASN A N 1
ATOM 1219 C CA . ASN A 1 168 ? 14.112 -7.512 -11.839 1.00 88.81 168 ASN A CA 1
ATOM 1220 C C . ASN A 1 168 ? 14.377 -8.768 -10.995 1.00 88.81 168 ASN A C 1
ATOM 1222 O O . ASN A 1 168 ? 15.517 -9.067 -10.650 1.00 88.81 168 ASN A O 1
ATOM 1226 N N . SER A 1 169 ? 13.304 -9.465 -10.612 1.00 87.19 169 SER A N 1
ATOM 1227 C CA . SER A 1 169 ? 13.340 -10.656 -9.749 1.00 87.19 169 SER A CA 1
ATOM 1228 C C . SER A 1 169 ? 13.881 -10.433 -8.330 1.00 87.19 169 SER A C 1
ATOM 1230 O O . SER A 1 169 ? 13.946 -11.381 -7.551 1.00 87.19 169 SER A O 1
ATOM 1232 N N . VAL A 1 170 ? 14.207 -9.196 -7.946 1.00 92.94 170 VAL A N 1
ATOM 1233 C CA . VAL A 1 170 ? 14.488 -8.835 -6.556 1.00 92.94 170 VAL A CA 1
ATOM 1234 C C . VAL A 1 170 ? 13.153 -8.489 -5.884 1.00 92.94 170 VAL A C 1
ATOM 1236 O O . VAL A 1 170 ? 12.429 -7.622 -6.384 1.00 92.94 170 VAL A O 1
ATOM 1239 N N . PRO A 1 171 ? 12.782 -9.142 -4.767 1.00 93.38 171 PRO A N 1
ATOM 1240 C CA . PRO A 1 171 ? 11.437 -9.019 -4.202 1.00 93.38 171 PRO A CA 1
ATOM 1241 C C . PRO A 1 171 ? 11.172 -7.679 -3.500 1.00 93.38 171 PRO A C 1
ATOM 1243 O O . PRO A 1 171 ? 10.040 -7.202 -3.522 1.00 93.38 171 PRO A O 1
ATOM 1246 N N . CYS A 1 172 ? 12.183 -7.055 -2.887 1.00 96.31 172 CYS A N 1
ATOM 1247 C CA . CYS A 1 172 ? 12.024 -5.777 -2.179 1.00 96.31 172 CYS A CA 1
ATOM 1248 C C . CYS A 1 172 ? 13.239 -4.831 -2.331 1.00 96.31 172 CYS A C 1
ATOM 1250 O O . CYS A 1 172 ? 13.833 -4.427 -1.335 1.00 96.31 172 CYS A O 1
ATOM 1252 N N . PRO A 1 173 ? 13.653 -4.476 -3.563 1.00 95.06 173 PRO A N 1
ATOM 1253 C CA . PRO A 1 173 ? 14.716 -3.492 -3.781 1.00 95.06 173 PRO A CA 1
ATOM 1254 C C . PRO A 1 173 ? 14.298 -2.063 -3.396 1.00 95.06 173 PRO A C 1
ATOM 1256 O O . PRO A 1 173 ? 15.154 -1.238 -3.096 1.00 95.06 173 PRO A O 1
ATOM 1259 N N . PHE A 1 174 ? 12.993 -1.768 -3.388 1.00 95.62 174 PHE A N 1
ATOM 1260 C CA . PHE A 1 174 ? 12.436 -0.492 -2.940 1.00 95.62 174 PHE A CA 1
ATOM 1261 C C . PHE A 1 174 ? 11.279 -0.733 -1.982 1.00 95.62 174 PHE A C 1
ATOM 1263 O O . PHE A 1 174 ? 10.550 -1.720 -2.114 1.00 95.62 174 PHE A O 1
ATOM 1270 N N . SER A 1 175 ? 11.080 0.188 -1.046 1.00 97.38 175 SER A N 1
ATOM 1271 C CA . SER A 1 175 ? 10.006 0.077 -0.070 1.00 97.38 175 SER A CA 1
ATOM 1272 C C . SER A 1 175 ? 9.568 1.421 0.496 1.00 97.38 175 SER A C 1
ATOM 1274 O O . SER A 1 175 ? 10.285 2.417 0.401 1.00 97.38 175 SER A O 1
ATOM 1276 N N . VAL A 1 176 ? 8.372 1.430 1.081 1.00 98.19 176 VAL A N 1
ATOM 1277 C CA . VAL A 1 176 ? 7.861 2.519 1.920 1.00 98.19 176 VAL A CA 1
ATOM 1278 C C . VAL A 1 176 ? 7.147 1.937 3.138 1.00 98.19 176 VAL A C 1
ATOM 1280 O O . VAL A 1 176 ? 6.596 0.834 3.078 1.00 98.19 176 VAL A O 1
ATOM 1283 N N . PHE A 1 177 ? 7.140 2.676 4.245 1.00 98.38 177 PHE A N 1
ATOM 1284 C CA . PHE A 1 177 ? 6.344 2.317 5.417 1.00 98.38 177 PHE A CA 1
ATOM 1285 C C . PHE A 1 177 ? 4.865 2.596 5.163 1.00 98.38 177 PHE A C 1
ATOM 1287 O O . PHE A 1 177 ? 4.516 3.617 4.572 1.00 98.38 177 PHE A O 1
ATOM 1294 N N . ILE A 1 178 ? 4.006 1.684 5.612 1.00 98.44 178 ILE A N 1
ATOM 1295 C CA . ILE A 1 178 ? 2.553 1.807 5.498 1.00 98.44 178 ILE A CA 1
ATOM 1296 C C . ILE A 1 178 ? 1.880 1.432 6.818 1.00 98.44 178 ILE A C 1
ATOM 1298 O O . ILE A 1 178 ? 2.463 0.733 7.652 1.00 98.44 178 ILE A O 1
ATOM 1302 N N . LEU A 1 179 ? 0.624 1.845 6.966 1.00 97.81 179 LEU A N 1
ATOM 1303 C CA . LEU A 1 179 ? -0.275 1.345 8.006 1.00 97.81 179 LEU A CA 1
ATOM 1304 C C . LEU A 1 179 ? -1.378 0.519 7.359 1.00 97.81 179 LEU A C 1
ATOM 1306 O O . LEU A 1 179 ? -1.857 0.862 6.279 1.00 97.81 179 LEU A O 1
ATOM 1310 N N . VAL A 1 180 ? -1.821 -0.529 8.043 1.00 97.81 180 VAL A N 1
ATOM 1311 C CA . VAL A 1 180 ? -2.979 -1.328 7.631 1.00 97.81 180 VAL A CA 1
ATOM 1312 C C . VAL A 1 180 ? -3.935 -1.429 8.803 1.00 97.81 180 VAL A C 1
ATOM 1314 O O . VAL A 1 180 ? -3.503 -1.785 9.894 1.00 97.81 180 VAL A O 1
ATOM 1317 N N . MET A 1 181 ? -5.217 -1.137 8.592 1.00 97.12 181 MET A N 1
ATOM 1318 C CA . MET A 1 181 ? -6.271 -1.285 9.597 1.00 97.12 181 MET A CA 1
ATOM 1319 C C . MET A 1 181 ? -7.324 -2.294 9.133 1.00 97.12 181 MET A C 1
ATOM 1321 O O . MET A 1 181 ? -7.753 -2.263 7.979 1.00 97.12 181 MET A O 1
ATOM 1325 N N . ASN A 1 182 ? -7.749 -3.176 10.040 1.00 96.62 182 ASN A N 1
ATOM 1326 C CA . ASN A 1 182 ? -8.893 -4.064 9.828 1.00 96.62 182 ASN A CA 1
ATOM 1327 C C . ASN A 1 182 ? -10.182 -3.338 10.223 1.00 96.62 182 ASN A C 1
ATOM 1329 O O . ASN A 1 182 ? -10.354 -2.963 11.380 1.00 96.62 182 ASN A O 1
ATOM 1333 N N . CYS A 1 183 ? -11.096 -3.179 9.274 1.00 96.88 183 CYS A N 1
ATOM 1334 C CA . CYS A 1 183 ? -12.341 -2.438 9.437 1.00 96.88 183 CYS A CA 1
ATOM 1335 C C . CYS A 1 183 ? -13.575 -3.342 9.454 1.00 96.88 183 CYS A C 1
ATOM 1337 O O . CYS A 1 183 ? -14.645 -2.940 9.007 1.00 96.88 183 CYS A O 1
ATOM 1339 N N . SER A 1 184 ? -13.430 -4.560 9.987 1.00 94.38 184 SER A N 1
ATOM 1340 C CA . SER A 1 184 ? -14.507 -5.547 10.101 1.00 94.38 184 SER A CA 1
ATOM 1341 C C . SER A 1 184 ? -15.029 -6.004 8.734 1.00 94.38 184 SER A C 1
ATOM 1343 O O . SER A 1 184 ? -16.132 -5.659 8.316 1.00 94.38 184 SER A O 1
ATOM 1345 N N . GLY A 1 185 ? -14.221 -6.806 8.035 1.00 94.38 185 GLY A N 1
ATOM 1346 C CA . GLY A 1 185 ? -14.568 -7.399 6.734 1.00 94.38 185 GLY A CA 1
ATOM 1347 C C . GLY A 1 185 ? -13.892 -6.741 5.528 1.00 94.38 185 GLY A C 1
ATOM 1348 O O . GLY A 1 185 ? -14.032 -7.224 4.409 1.00 94.38 185 GLY A O 1
ATOM 1349 N N . PHE A 1 186 ? -13.131 -5.667 5.738 1.00 97.25 186 PHE A N 1
ATOM 1350 C CA . PHE A 1 186 ? -12.255 -5.072 4.729 1.00 97.25 186 PHE A CA 1
ATOM 1351 C C . PHE A 1 186 ? -11.034 -4.427 5.384 1.00 97.25 186 PHE A C 1
ATOM 1353 O O . PHE A 1 186 ? -11.030 -4.156 6.587 1.00 97.25 186 PHE A O 1
ATOM 1360 N N . TYR A 1 187 ? -10.013 -4.158 4.575 1.00 98.19 187 TYR A N 1
ATOM 1361 C CA . TYR A 1 187 ? -8.800 -3.478 5.008 1.00 98.19 187 TYR A CA 1
ATOM 1362 C C . TYR A 1 187 ? -8.719 -2.075 4.416 1.00 98.19 187 TYR A C 1
ATOM 1364 O O . TYR A 1 187 ? -9.119 -1.840 3.273 1.00 98.19 187 TYR A O 1
ATOM 1372 N N . VAL A 1 188 ? -8.186 -1.148 5.207 1.00 98.31 188 VAL A N 1
ATOM 1373 C CA . VAL A 1 188 ? -7.837 0.204 4.764 1.00 98.31 188 VAL A CA 1
ATOM 1374 C C . VAL A 1 188 ? -6.350 0.415 5.008 1.00 98.31 188 VAL A C 1
ATOM 1376 O O . VAL A 1 188 ? -5.824 0.073 6.068 1.00 98.31 188 VAL A O 1
ATOM 1379 N N . TYR A 1 189 ? -5.672 0.969 4.012 1.00 98.38 189 TYR A N 1
ATOM 1380 C CA . TYR A 1 189 ? -4.227 1.126 3.979 1.00 98.38 189 TYR A CA 1
ATOM 1381 C C . TYR A 1 189 ? -3.869 2.605 3.976 1.00 98.38 189 TYR A C 1
ATOM 1383 O O . TYR A 1 189 ? -4.359 3.337 3.123 1.00 98.38 189 TYR A O 1
ATOM 1391 N N . PHE A 1 190 ? -2.990 3.054 4.867 1.00 98.00 190 PHE A N 1
ATOM 1392 C CA . PHE A 1 190 ? -2.340 4.348 4.684 1.00 98.00 190 PHE A CA 1
ATOM 1393 C C . PHE A 1 190 ? -1.165 4.167 3.728 1.00 98.00 190 PHE A C 1
ATOM 1395 O O . PHE A 1 190 ? -0.163 3.545 4.089 1.00 98.00 190 PHE A O 1
ATOM 1402 N N . LEU A 1 191 ? -1.303 4.681 2.508 1.00 98.50 191 LEU A N 1
ATOM 1403 C CA . LEU A 1 191 ? -0.343 4.487 1.427 1.00 98.50 191 LEU A CA 1
ATOM 1404 C C . LEU A 1 191 ? 0.306 5.819 1.033 1.00 98.50 191 LEU A C 1
ATOM 1406 O O . LEU A 1 191 ? -0.392 6.710 0.536 1.00 98.50 191 LEU A O 1
ATOM 1410 N N . PRO A 1 192 ? 1.629 5.954 1.229 1.00 98.25 192 PRO A N 1
ATOM 1411 C CA . PRO A 1 192 ? 2.425 7.019 0.632 1.00 98.25 192 PRO A CA 1
ATOM 1412 C C . PRO A 1 192 ? 2.499 6.917 -0.898 1.00 98.25 192 PRO A C 1
ATOM 1414 O O . PRO A 1 192 ? 2.089 5.912 -1.479 1.00 98.25 192 PRO A O 1
ATOM 1417 N N . PRO A 1 193 ? 3.074 7.921 -1.578 1.00 97.81 193 PRO A N 1
ATOM 1418 C CA . PRO A 1 193 ? 3.453 7.792 -2.979 1.00 97.81 193 PRO A CA 1
ATOM 1419 C C . PRO A 1 193 ? 4.402 6.615 -3.191 1.00 97.81 193 PRO A C 1
ATOM 1421 O O . PRO A 1 193 ? 5.342 6.414 -2.417 1.00 97.81 193 PRO A O 1
ATOM 1424 N N . ALA A 1 194 ? 4.226 5.897 -4.299 1.00 96.31 194 ALA A N 1
ATOM 1425 C CA . ALA A 1 194 ? 5.203 4.908 -4.725 1.00 96.31 194 ALA A CA 1
ATOM 1426 C C . ALA A 1 194 ? 6.598 5.558 -4.883 1.00 96.31 194 ALA A C 1
ATOM 1428 O O . ALA A 1 194 ? 6.708 6.683 -5.390 1.00 96.31 194 ALA A O 1
ATOM 1429 N N . PRO A 1 195 ? 7.687 4.853 -4.519 1.00 93.50 195 PRO A N 1
ATOM 1430 C CA . PRO A 1 195 ? 9.036 5.426 -4.473 1.00 93.50 195 PRO A CA 1
ATOM 1431 C C . PRO A 1 195 ? 9.586 5.803 -5.861 1.00 93.50 195 PRO A C 1
ATOM 1433 O O . PRO A 1 195 ? 10.567 6.538 -5.965 1.00 93.50 195 PRO A O 1
ATOM 1436 N N . ALA A 1 196 ? 8.955 5.329 -6.942 1.00 87.56 196 ALA A N 1
ATOM 1437 C CA . ALA A 1 196 ? 9.354 5.599 -8.318 1.00 87.56 196 ALA A CA 1
ATOM 1438 C C . ALA A 1 196 ? 8.150 5.672 -9.272 1.00 87.56 196 ALA A C 1
ATOM 1440 O O . ALA A 1 196 ? 7.082 5.125 -9.003 1.00 87.56 196 ALA A O 1
ATOM 1441 N N . CYS A 1 197 ? 8.342 6.316 -10.432 1.00 78.75 197 CYS A N 1
ATOM 1442 C CA . CYS A 1 197 ? 7.274 6.556 -11.414 1.00 78.75 197 CYS A CA 1
ATOM 1443 C C . CYS A 1 197 ? 6.702 5.285 -12.062 1.00 78.75 197 CYS A C 1
ATOM 1445 O O . CYS A 1 197 ? 5.629 5.343 -12.639 1.00 78.75 197 CYS A O 1
ATOM 1447 N N . ASN A 1 198 ? 7.375 4.139 -11.968 1.00 86.25 198 ASN A N 1
ATOM 1448 C CA . ASN A 1 198 ? 6.854 2.880 -12.513 1.00 86.25 198 ASN A CA 1
ATOM 1449 C C . ASN A 1 198 ? 6.408 1.912 -11.403 1.00 86.25 198 ASN A C 1
ATOM 1451 O O . ASN A 1 198 ? 6.260 0.717 -11.663 1.00 86.25 198 ASN A O 1
ATOM 1455 N N . GLY A 1 199 ? 6.274 2.424 -10.172 1.00 92.94 199 GLY A N 1
ATOM 1456 C CA . GLY A 1 199 ? 5.807 1.706 -8.993 1.00 92.94 199 GLY A CA 1
ATOM 1457 C C . GLY A 1 199 ? 4.313 1.842 -8.798 1.00 92.94 199 GLY A C 1
ATOM 1458 O O . GLY A 1 199 ? 3.763 2.941 -8.903 1.00 92.94 199 GLY A O 1
ATOM 1459 N N . ARG A 1 200 ? 3.672 0.717 -8.491 1.00 95.69 200 ARG A N 1
ATOM 1460 C CA . ARG A 1 200 ? 2.236 0.650 -8.261 1.00 95.69 200 ARG A CA 1
ATOM 1461 C C . ARG A 1 200 ? 1.896 -0.373 -7.190 1.00 95.69 200 ARG A C 1
ATOM 1463 O O . ARG A 1 200 ? 2.454 -1.462 -7.199 1.00 95.69 200 ARG A O 1
ATOM 1470 N N . TYR A 1 201 ? 0.958 -0.046 -6.313 1.00 97.81 201 TYR A N 1
ATOM 1471 C CA . TYR A 1 201 ? 0.354 -0.989 -5.381 1.00 97.81 201 TYR A CA 1
ATOM 1472 C C . TYR A 1 201 ? -0.575 -1.946 -6.139 1.00 97.81 201 TYR A C 1
ATOM 1474 O O . TYR A 1 201 ? -1.592 -1.519 -6.700 1.00 97.81 201 TYR A O 1
ATOM 1482 N N . CYS A 1 202 ? -0.209 -3.227 -6.174 1.00 97.06 202 CYS A N 1
ATOM 1483 C CA . CYS A 1 202 ? -1.051 -4.282 -6.728 1.00 97.06 202 CYS A CA 1
ATOM 1484 C C . CYS A 1 202 ? -2.045 -4.798 -5.686 1.00 97.06 202 CYS A C 1
ATOM 1486 O O . CYS A 1 202 ? -1.881 -4.556 -4.493 1.00 97.06 202 CYS A O 1
ATOM 1488 N N . THR A 1 203 ? -3.029 -5.573 -6.134 1.00 98.25 203 THR A N 1
ATOM 1489 C CA . THR A 1 203 ? -4.072 -6.155 -5.288 1.00 98.25 203 THR A CA 1
ATOM 1490 C C . THR A 1 203 ? -4.406 -7.602 -5.670 1.00 98.25 203 THR A C 1
ATOM 1492 O O . THR A 1 203 ? -4.132 -8.047 -6.789 1.00 98.25 203 THR A O 1
ATOM 1495 N N . THR A 1 204 ? -4.977 -8.339 -4.715 1.00 96.62 204 THR A N 1
ATOM 1496 C CA . THR A 1 204 ? -5.549 -9.694 -4.850 1.00 96.62 204 THR A CA 1
ATOM 1497 C C . THR A 1 204 ? -6.973 -9.742 -4.331 1.00 96.62 204 THR A C 1
ATOM 1499 O O . THR A 1 204 ? -7.284 -8.971 -3.388 1.00 96.62 204 THR A O 1
#

Sequence (204 aa):
MASLLKTDDKQTCSTRSKIVTTIIIMIIIVTVAIVIGVVVGVSKTQKSIVETTTINNQTSFSVSTTTLVSSISIGNQSGPPCSSYTTIDDPSRNIAQSSLYALCDRGSPFNTSNGGSWIRFIGTGGTILPLTAPAQGRCGAYMVGWFNGTLPTTVNTAVNGTACFSMNSVPCPFSVFILVMNCSGFYVYFLPPAPACNGRYCTT

Secondary structure (DSSP, 8-state):
-------HHHHHHHHHHHHHHHHHHHHHHHHHHHHHHHHHHHTS------------------------------S-----TTTS-EEEE-GGGBTT-B------SSSTTT--TTSSEEEEEEGGG-SS--SSPPPTTBTT-SEEEEEES----SBT-EEEEEEEEEETTEEEEEEEEEEEEE-SSSEEEEEPPPSSTTEEE-B-

pLDDT: mean 79.74, std 20.67, range [36.5, 98.62]